Protein AF-A0A7S4VME5-F1 (afdb_monomer)

Structure (mmCIF, N/CA/C/O backbone):
data_AF-A0A7S4VME5-F1
#
_entry.id   AF-A0A7S4VME5-F1
#
loop_
_atom_site.group_PDB
_atom_site.id
_atom_site.type_symbol
_atom_site.label_atom_id
_atom_site.label_alt_id
_atom_site.label_comp_id
_atom_site.label_asym_id
_atom_site.label_entity_id
_atom_site.label_seq_id
_atom_site.pdbx_PDB_ins_code
_atom_site.Cartn_x
_atom_site.Cartn_y
_atom_site.Cartn_z
_atom_site.occupancy
_atom_site.B_iso_or_equiv
_atom_site.auth_seq_id
_atom_site.auth_comp_id
_atom_site.auth_asym_id
_atom_site.auth_atom_id
_atom_site.pdbx_PDB_model_num
ATOM 1 N N . GLN A 1 1 ? -6.657 7.129 -22.601 1.00 65.44 1 GLN A N 1
ATOM 2 C CA . GLN A 1 1 ? -6.567 6.237 -21.433 1.00 65.44 1 GLN A CA 1
ATOM 3 C C . GLN A 1 1 ? -5.098 6.052 -21.103 1.00 65.44 1 GLN A C 1
ATOM 5 O O . GLN A 1 1 ? -4.314 5.892 -22.036 1.00 65.44 1 GLN A O 1
ATOM 10 N N . VAL A 1 2 ? -4.737 6.160 -19.826 1.00 82.94 2 VAL A N 1
ATOM 11 C CA . VAL A 1 2 ? -3.375 5.918 -19.329 1.00 82.94 2 VAL A CA 1
ATOM 12 C C . VAL A 1 2 ? -3.146 4.409 -19.237 1.00 82.94 2 VAL A C 1
ATOM 14 O O . VAL A 1 2 ? -4.071 3.662 -18.940 1.00 82.94 2 VAL A O 1
ATOM 17 N N . GLU A 1 3 ? -1.937 3.953 -19.550 1.00 88.31 3 GLU A N 1
ATOM 18 C CA . GLU A 1 3 ? -1.554 2.549 -19.356 1.00 88.31 3 GLU A CA 1
ATOM 19 C C . GLU A 1 3 ? -0.752 2.377 -18.066 1.00 88.31 3 GLU A C 1
ATOM 21 O O . GLU A 1 3 ? -1.097 1.536 -17.252 1.00 88.31 3 GLU A O 1
ATOM 26 N N . ILE A 1 4 ? 0.261 3.216 -17.847 1.00 91.69 4 ILE A N 1
ATOM 27 C CA . ILE A 1 4 ? 1.003 3.324 -16.587 1.00 91.69 4 ILE A CA 1
ATOM 28 C C . ILE A 1 4 ? 1.317 4.796 -16.310 1.00 91.69 4 ILE A C 1
ATOM 30 O O . ILE A 1 4 ? 1.513 5.583 -17.243 1.00 91.69 4 ILE A O 1
ATOM 34 N N . ALA A 1 5 ? 1.369 5.163 -15.036 1.00 92.62 5 ALA A N 1
ATOM 35 C CA . ALA A 1 5 ? 1.655 6.509 -14.566 1.00 92.62 5 ALA A CA 1
ATOM 36 C C . ALA A 1 5 ? 3.117 6.667 -14.120 1.00 92.62 5 ALA A C 1
ATOM 38 O O . ALA A 1 5 ? 3.801 5.710 -13.754 1.00 92.62 5 ALA A O 1
ATOM 39 N N . ALA A 1 6 ? 3.601 7.907 -14.128 1.00 93.62 6 ALA A N 1
ATOM 40 C CA . ALA A 1 6 ? 4.923 8.279 -13.630 1.00 93.62 6 ALA A CA 1
ATOM 41 C C . ALA A 1 6 ? 4.939 9.750 -13.174 1.00 93.62 6 ALA A C 1
ATOM 43 O O . ALA A 1 6 ? 4.034 10.508 -13.544 1.00 93.62 6 ALA A O 1
ATOM 44 N N . PRO A 1 7 ? 5.951 10.188 -12.400 1.00 91.69 7 PRO A N 1
ATOM 45 C CA . PRO A 1 7 ? 6.052 11.572 -11.949 1.00 91.69 7 PRO A CA 1
ATOM 46 C C . PRO A 1 7 ? 6.086 12.554 -13.123 1.00 91.69 7 PRO A C 1
ATOM 48 O O . PRO A 1 7 ? 6.963 12.491 -13.981 1.00 91.69 7 PRO A O 1
ATOM 51 N N . GLY A 1 8 ? 5.124 13.475 -13.153 1.00 91.12 8 GLY A N 1
ATOM 52 C CA . GLY A 1 8 ? 4.963 14.439 -14.243 1.00 91.12 8 GLY A CA 1
ATOM 53 C C . GLY A 1 8 ? 4.641 15.858 -13.787 1.00 91.12 8 GLY A C 1
ATOM 54 O O . GLY A 1 8 ? 4.298 16.682 -14.622 1.00 91.12 8 GLY A O 1
ATOM 55 N N . VAL A 1 9 ? 4.718 16.166 -12.490 1.00 86.94 9 VAL A N 1
ATOM 56 C CA . VAL A 1 9 ? 4.436 17.502 -11.942 1.00 86.94 9 VAL A CA 1
ATOM 57 C C . VAL A 1 9 ? 5.661 18.007 -11.193 1.00 86.94 9 VAL A C 1
ATOM 59 O O . VAL A 1 9 ? 6.213 17.288 -10.366 1.00 86.94 9 VAL A O 1
ATOM 62 N N . LEU A 1 10 ? 6.072 19.243 -11.488 1.00 78.19 10 LEU A N 1
ATOM 63 C CA . LEU A 1 10 ? 7.250 19.903 -10.909 1.00 78.19 10 LEU A CA 1
ATOM 64 C C . LEU A 1 10 ? 8.534 19.055 -11.005 1.00 78.19 10 LEU A C 1
ATOM 66 O O . LEU A 1 10 ? 9.359 19.061 -10.089 1.00 78.19 10 LEU A O 1
ATOM 70 N N . VAL A 1 11 ? 8.706 18.350 -12.126 1.00 86.75 11 VAL A N 1
ATOM 71 C CA . VAL A 1 11 ? 9.876 17.508 -12.401 1.00 86.75 11 VAL A CA 1
ATOM 72 C C . VAL A 1 11 ? 11.053 18.395 -12.767 1.00 86.75 11 VAL A C 1
ATOM 74 O O . VAL A 1 11 ? 10.999 19.118 -13.762 1.00 86.75 11 VAL A O 1
ATOM 77 N N . ASP A 1 12 ? 12.101 18.330 -11.953 1.00 92.69 12 ASP A N 1
ATOM 78 C CA . ASP A 1 12 ? 13.342 19.074 -12.146 1.00 92.69 12 ASP A CA 1
ATOM 79 C C . ASP A 1 12 ? 14.236 18.366 -13.169 1.00 92.69 12 ASP A C 1
ATOM 81 O O . ASP A 1 12 ? 14.484 17.162 -13.059 1.00 92.69 12 ASP A O 1
ATOM 85 N N . SER A 1 13 ? 14.697 19.088 -14.187 1.00 92.00 13 SER A N 1
ATOM 86 C CA . SER A 1 13 ? 15.565 18.527 -15.222 1.00 92.00 13 SER A CA 1
ATOM 87 C C . SER A 1 13 ? 16.466 19.583 -15.858 1.00 92.00 13 SER A C 1
ATOM 89 O O . SER A 1 13 ? 16.325 20.783 -15.615 1.00 92.00 13 SER A O 1
ATOM 91 N N . THR A 1 14 ? 17.423 19.123 -16.660 1.00 94.38 14 THR A N 1
ATOM 92 C CA . THR A 1 14 ? 18.429 19.968 -17.302 1.00 94.38 14 THR A CA 1
ATOM 93 C C . THR A 1 14 ? 17.855 20.753 -18.479 1.00 94.38 14 THR A C 1
ATOM 95 O O . THR A 1 14 ? 17.002 20.282 -19.232 1.00 94.38 14 THR A O 1
ATOM 98 N N . LEU A 1 15 ? 18.380 21.959 -18.665 1.00 91.50 15 LEU A N 1
ATOM 99 C CA . LEU A 1 15 ? 18.185 22.805 -19.835 1.00 91.50 15 LEU A CA 1
ATOM 100 C C . LEU A 1 15 ? 19.540 23.082 -20.510 1.00 91.50 15 LEU A C 1
ATOM 102 O O . LEU A 1 15 ? 20.594 22.864 -19.899 1.00 91.50 15 LEU A O 1
ATOM 106 N N . PRO A 1 16 ? 19.541 23.582 -21.762 1.00 95.81 16 PRO A N 1
ATOM 107 C CA . PRO A 1 16 ? 20.735 24.166 -22.364 1.00 95.81 16 PRO A CA 1
ATOM 108 C C . PRO A 1 16 ? 21.383 25.227 -21.463 1.00 95.81 16 PRO A C 1
ATOM 110 O O . PRO A 1 16 ? 20.759 25.751 -20.541 1.00 95.81 16 PRO A O 1
ATOM 113 N N . ASP A 1 17 ? 22.648 25.540 -21.740 1.00 95.19 17 ASP A N 1
ATOM 114 C CA . ASP A 1 17 ? 23.405 26.586 -21.040 1.00 95.19 17 ASP A CA 1
ATOM 115 C C . ASP A 1 17 ? 23.616 26.329 -19.533 1.00 95.19 17 ASP A C 1
ATOM 117 O O . ASP A 1 17 ? 23.678 27.256 -18.727 1.00 95.19 17 ASP A O 1
ATOM 121 N N . ASN A 1 18 ? 23.785 25.051 -19.154 1.00 92.94 18 ASN A N 1
ATOM 122 C CA . ASN A 1 18 ? 24.060 24.605 -17.778 1.00 92.94 18 ASN A CA 1
ATOM 123 C C . ASN A 1 18 ? 22.976 25.041 -16.770 1.00 92.94 18 ASN A C 1
ATOM 125 O O . ASN A 1 18 ? 23.268 25.350 -15.612 1.00 92.94 18 ASN A O 1
ATOM 129 N N . ALA A 1 19 ? 21.723 25.082 -17.225 1.00 93.75 19 ALA A N 1
ATOM 130 C CA . ALA A 1 19 ? 20.572 25.476 -16.428 1.00 93.75 19 ALA A CA 1
ATOM 131 C C . ALA A 1 19 ? 19.706 24.272 -16.024 1.00 93.75 19 ALA A C 1
ATOM 133 O O . ALA A 1 19 ? 19.821 23.175 -16.572 1.00 93.75 19 ALA A O 1
ATOM 134 N N . TYR A 1 20 ? 18.817 24.505 -15.060 1.00 92.19 20 TYR A N 1
ATOM 135 C CA . TYR A 1 20 ? 17.819 23.550 -14.582 1.00 92.19 20 TYR A CA 1
ATOM 136 C C . TYR A 1 20 ? 16.463 24.238 -14.490 1.00 92.19 20 TYR A C 1
ATOM 138 O O . TYR A 1 20 ? 16.384 25.435 -14.199 1.00 92.19 20 TYR A O 1
ATOM 146 N N . ALA A 1 21 ? 15.395 23.487 -14.731 1.00 81.06 21 ALA A N 1
ATOM 147 C CA . ALA A 1 21 ? 14.039 23.973 -14.542 1.00 81.06 21 ALA A CA 1
ATOM 148 C C . ALA A 1 21 ? 13.083 22.846 -14.159 1.00 81.06 21 ALA A C 1
ATOM 150 O O . ALA A 1 21 ? 13.273 21.686 -14.521 1.00 81.06 21 ALA A O 1
ATOM 151 N N . LYS A 1 22 ? 11.998 23.236 -13.482 1.00 87.12 22 LYS A N 1
ATOM 152 C CA . LYS A 1 22 ? 10.898 22.346 -13.111 1.00 87.12 22 LYS A CA 1
ATOM 153 C C . LYS A 1 22 ? 9.738 22.498 -14.073 1.00 87.12 22 LYS A C 1
ATOM 155 O O . LYS A 1 22 ? 9.107 23.555 -14.095 1.00 87.12 22 LYS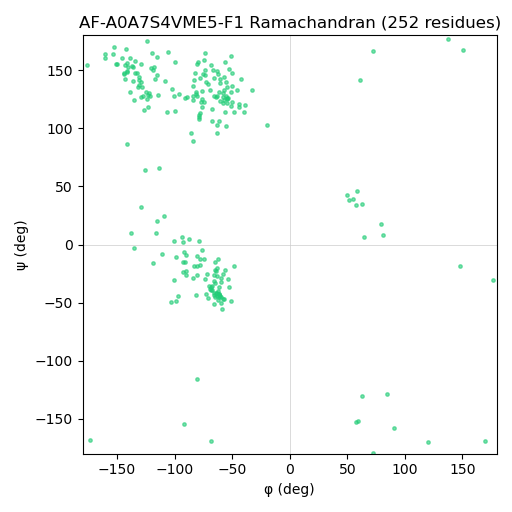 A O 1
ATOM 160 N N . TRP A 1 23 ? 9.423 21.449 -14.820 1.00 74.62 23 TRP A N 1
ATOM 161 C CA . TRP A 1 23 ? 8.283 21.426 -15.738 1.00 74.62 23 TRP A CA 1
ATOM 162 C C . TRP A 1 23 ? 7.239 20.398 -15.307 1.00 74.62 23 TRP A C 1
ATOM 164 O O . TRP A 1 23 ? 7.498 19.511 -14.493 1.00 74.62 23 TRP A O 1
ATOM 174 N N . SER A 1 24 ? 6.022 20.559 -15.823 1.00 82.00 24 SER A N 1
ATOM 175 C CA . SER A 1 24 ? 4.908 19.649 -15.566 1.00 82.00 24 SER A CA 1
ATOM 176 C C . SER A 1 24 ? 4.242 19.260 -16.880 1.00 82.00 24 SER A C 1
ATOM 178 O O . SER A 1 24 ? 4.083 20.094 -17.768 1.00 82.00 24 SER A O 1
ATOM 180 N N . GLY A 1 25 ? 3.837 18.004 -16.996 1.00 80.06 25 GLY A N 1
ATOM 181 C CA . GLY A 1 25 ? 3.154 17.446 -18.150 1.00 80.06 25 GLY A CA 1
ATOM 182 C C . GLY A 1 25 ? 3.457 15.962 -18.321 1.00 80.06 25 GLY A C 1
ATOM 183 O O . GLY A 1 25 ? 4.407 15.423 -17.752 1.00 80.06 25 GLY A O 1
ATOM 184 N N . THR A 1 26 ? 2.683 15.298 -19.174 1.00 85.38 26 THR A N 1
ATOM 185 C CA . THR A 1 26 ? 2.951 13.905 -19.566 1.00 85.38 26 THR A CA 1
ATOM 186 C C . THR A 1 26 ? 4.322 13.758 -20.227 1.00 85.38 26 THR A C 1
ATOM 188 O O . THR A 1 26 ? 4.979 12.741 -20.043 1.00 85.38 26 THR A O 1
ATOM 191 N N . SER A 1 27 ? 4.822 14.809 -20.885 1.00 88.00 27 SER A N 1
ATOM 192 C CA . SER A 1 27 ? 6.195 14.890 -21.400 1.00 88.00 27 SER A CA 1
ATOM 193 C C . SER A 1 27 ? 7.277 14.710 -20.329 1.00 88.00 27 SER A C 1
ATOM 195 O O . SER A 1 27 ? 8.376 14.288 -20.671 1.00 88.00 27 SER A O 1
ATOM 197 N N . MET A 1 28 ? 6.989 15.004 -19.055 1.00 92.19 28 MET A N 1
ATOM 198 C CA . MET A 1 28 ? 7.901 14.775 -17.924 1.00 92.19 28 MET A CA 1
ATOM 199 C C . MET A 1 28 ? 7.707 13.383 -17.298 1.00 92.19 28 MET A C 1
ATOM 201 O O . MET A 1 28 ? 8.661 12.810 -16.778 1.00 92.19 28 MET A O 1
ATOM 205 N N . ALA A 1 29 ? 6.513 12.796 -17.414 1.00 86.75 29 ALA A N 1
ATOM 206 C CA . ALA A 1 29 ? 6.241 11.420 -16.993 1.00 86.75 29 ALA A CA 1
ATOM 207 C C . ALA A 1 29 ? 6.866 10.382 -17.947 1.00 86.75 29 ALA A C 1
ATOM 209 O O . ALA A 1 29 ? 7.490 9.420 -17.502 1.00 86.75 29 ALA A O 1
ATOM 210 N N . THR A 1 30 ? 6.775 10.600 -19.262 1.00 91.88 30 THR A N 1
ATOM 211 C CA . THR A 1 30 ? 7.327 9.708 -20.298 1.00 91.88 30 THR A CA 1
ATOM 212 C C . THR A 1 30 ? 8.804 9.322 -20.095 1.00 91.88 30 THR A C 1
ATOM 214 O O . THR A 1 30 ? 9.100 8.127 -20.166 1.00 91.88 30 THR A O 1
ATOM 217 N N . PRO A 1 31 ? 9.755 10.246 -19.828 1.00 94.88 31 PRO A N 1
ATOM 218 C CA . PRO A 1 31 ? 11.160 9.881 -19.638 1.00 94.88 31 PRO A CA 1
ATOM 219 C C . PRO A 1 31 ? 11.413 9.034 -18.384 1.00 94.88 31 PRO A C 1
ATOM 221 O O . PRO A 1 31 ? 12.355 8.246 -18.392 1.00 94.88 31 PRO A O 1
ATOM 224 N N . HIS A 1 32 ? 10.574 9.122 -17.345 1.00 96.06 32 HIS A N 1
ATOM 225 C CA . HIS A 1 32 ? 10.672 8.221 -16.192 1.00 96.06 32 HIS A CA 1
ATOM 226 C C . HIS A 1 32 ? 10.355 6.782 -16.605 1.00 96.06 32 HIS A C 1
ATOM 228 O O . HIS A 1 32 ? 11.161 5.885 -16.372 1.00 96.06 32 HIS A O 1
ATOM 234 N N . VAL A 1 33 ? 9.228 6.567 -17.290 1.00 96.69 33 VAL A N 1
ATOM 235 C CA . VAL A 1 33 ? 8.846 5.239 -17.800 1.00 96.69 33 VAL A CA 1
ATOM 236 C C . VAL A 1 33 ? 9.904 4.692 -18.761 1.00 96.69 33 VAL A C 1
ATOM 238 O O . VAL A 1 33 ? 10.314 3.539 -18.636 1.00 96.69 33 VAL A O 1
ATOM 241 N N . ALA A 1 34 ? 10.389 5.523 -19.690 1.00 96.44 34 ALA A N 1
ATOM 242 C CA . ALA A 1 34 ? 11.435 5.135 -20.634 1.00 96.44 34 ALA A CA 1
ATOM 243 C C . ALA A 1 34 ? 12.750 4.770 -19.925 1.00 96.44 34 ALA A C 1
ATOM 245 O O . ALA A 1 34 ? 13.395 3.792 -20.301 1.00 96.44 34 ALA A O 1
ATOM 246 N N . GLY A 1 35 ? 13.125 5.516 -18.881 1.00 97.38 35 GLY A N 1
ATOM 247 C CA . GLY A 1 35 ? 14.300 5.234 -18.060 1.00 97.38 35 GLY A CA 1
ATOM 248 C C . GLY A 1 35 ? 14.195 3.897 -17.330 1.00 97.38 35 GLY A C 1
ATOM 249 O O . GLY A 1 35 ? 15.139 3.110 -17.369 1.00 97.38 35 GLY A O 1
ATOM 250 N N . VAL A 1 36 ? 13.038 3.594 -16.733 1.00 97.31 36 VAL A N 1
ATOM 251 C CA . VAL A 1 36 ? 12.808 2.298 -16.076 1.00 97.31 36 VAL A CA 1
ATOM 252 C C . VAL A 1 36 ? 12.833 1.154 -17.088 1.00 97.31 36 VAL A C 1
ATOM 254 O O . VAL A 1 36 ? 13.515 0.158 -16.854 1.00 97.31 36 VAL A O 1
ATOM 257 N N . ALA A 1 37 ? 12.161 1.309 -18.232 1.00 96.88 37 ALA A N 1
ATOM 258 C CA . ALA A 1 37 ? 12.168 0.317 -19.304 1.00 96.88 37 ALA A CA 1
ATOM 259 C C . ALA A 1 37 ? 13.594 0.024 -19.796 1.00 96.88 37 ALA A C 1
ATOM 261 O O . ALA A 1 37 ? 13.983 -1.137 -19.907 1.00 96.88 37 ALA A O 1
ATOM 262 N N . ALA A 1 38 ? 14.391 1.068 -20.043 1.00 97.44 38 ALA A N 1
ATOM 263 C CA . ALA A 1 38 ? 15.782 0.933 -20.463 1.00 97.44 38 ALA A CA 1
ATOM 264 C C . ALA A 1 38 ? 16.648 0.264 -19.388 1.00 97.44 38 ALA A C 1
ATOM 266 O O . ALA A 1 38 ? 17.457 -0.605 -19.712 1.00 97.44 38 ALA A O 1
ATOM 267 N N . LEU A 1 39 ? 16.455 0.627 -18.114 1.00 96.81 39 LEU A N 1
ATOM 268 C CA . LEU A 1 39 ? 17.179 0.032 -16.995 1.00 96.81 39 LEU A CA 1
ATOM 269 C C . LEU A 1 39 ? 16.947 -1.478 -16.947 1.00 96.81 39 LEU A C 1
ATOM 271 O O . LEU A 1 39 ? 17.908 -2.243 -17.000 1.00 96.81 39 LEU A O 1
ATOM 275 N N . VAL A 1 40 ? 15.689 -1.921 -16.890 1.00 96.88 40 VAL A N 1
ATOM 276 C CA . VAL A 1 40 ? 15.401 -3.356 -16.783 1.00 96.88 40 VAL A CA 1
ATOM 277 C C . VAL A 1 40 ? 15.795 -4.104 -18.052 1.00 96.88 40 VAL A C 1
ATOM 279 O O . VAL A 1 40 ? 16.400 -5.167 -17.966 1.00 96.88 40 VAL A O 1
ATOM 282 N N . TRP A 1 41 ? 15.571 -3.530 -19.235 1.00 97.12 41 TRP A N 1
ATOM 283 C CA . TRP A 1 41 ? 15.948 -4.186 -20.486 1.00 97.12 41 TRP A CA 1
ATOM 284 C C . TRP A 1 41 ? 17.469 -4.343 -20.625 1.00 97.12 41 TRP A C 1
ATOM 286 O O . TRP A 1 41 ? 17.932 -5.355 -21.142 1.00 97.12 41 TRP A O 1
ATOM 296 N N . SER A 1 42 ? 18.263 -3.416 -20.075 1.00 97.38 42 SER A N 1
ATOM 297 C CA . SER A 1 42 ? 19.726 -3.564 -20.037 1.00 97.38 42 SER A CA 1
ATOM 298 C C . SER A 1 42 ? 20.199 -4.771 -19.210 1.00 97.38 42 SER A C 1
ATOM 300 O O . SER A 1 42 ? 21.249 -5.340 -19.500 1.00 97.38 42 SER A O 1
ATOM 302 N N . HIS A 1 43 ? 19.411 -5.194 -18.215 1.00 96.81 43 HIS A N 1
ATOM 303 C CA . HIS A 1 43 ? 19.687 -6.363 -17.376 1.00 96.81 43 HIS A CA 1
ATOM 304 C C . HIS A 1 43 ? 19.100 -7.671 -17.924 1.00 96.81 43 HIS A C 1
ATOM 306 O O . HIS A 1 43 ? 19.603 -8.742 -17.590 1.00 96.81 43 HIS A O 1
ATOM 312 N N . PHE A 1 44 ? 18.065 -7.588 -18.761 1.00 96.19 44 PHE A N 1
ATOM 313 C CA . PHE A 1 44 ? 17.371 -8.727 -19.363 1.00 96.19 44 PHE A CA 1
ATOM 314 C C . PHE A 1 44 ? 17.339 -8.579 -20.897 1.00 96.19 44 PHE A C 1
ATOM 316 O O . PHE A 1 44 ? 16.262 -8.418 -21.473 1.00 96.19 44 PHE A O 1
ATOM 323 N N . PRO A 1 45 ? 18.502 -8.594 -21.581 1.00 95.75 45 PRO A N 1
ATOM 324 C CA . PRO A 1 45 ? 18.595 -8.275 -23.011 1.00 95.75 45 PRO A CA 1
ATOM 325 C C . PRO A 1 45 ? 17.869 -9.277 -23.919 1.00 95.75 45 PRO A C 1
ATOM 327 O O . PRO A 1 45 ? 17.488 -8.922 -25.032 1.00 95.75 45 PRO A O 1
ATOM 330 N N . ASP A 1 46 ? 17.642 -10.501 -23.438 1.00 94.25 46 ASP A N 1
ATOM 331 C CA . ASP A 1 46 ? 16.928 -11.553 -24.171 1.00 94.25 46 ASP A CA 1
ATOM 332 C C . ASP A 1 46 ? 15.401 -11.369 -24.148 1.00 94.25 46 ASP A C 1
ATOM 334 O O . ASP A 1 46 ? 14.677 -12.015 -24.907 1.00 94.25 46 ASP A O 1
ATOM 338 N N . CYS A 1 47 ? 14.890 -10.475 -23.296 1.00 94.19 47 CYS A N 1
ATOM 339 C CA . CYS A 1 47 ? 13.473 -10.147 -23.265 1.00 94.19 47 CYS A CA 1
ATOM 340 C C . CYS A 1 47 ? 13.090 -9.307 -24.486 1.00 94.19 47 CYS A C 1
ATOM 342 O O . CYS A 1 47 ? 13.770 -8.360 -24.887 1.00 94.19 47 CYS A O 1
ATOM 344 N N . THR A 1 48 ? 11.926 -9.610 -25.048 1.00 94.19 48 THR A N 1
ATOM 345 C CA . THR A 1 48 ? 11.303 -8.797 -26.093 1.00 94.19 48 THR A CA 1
ATOM 346 C C . THR A 1 48 ? 10.706 -7.516 -25.511 1.00 94.19 48 THR A C 1
ATOM 348 O O . THR A 1 48 ? 10.337 -7.447 -24.338 1.00 94.19 48 THR A O 1
ATOM 351 N N . ASN A 1 49 ? 10.501 -6.507 -26.358 1.00 92.56 49 ASN A N 1
ATOM 352 C CA . ASN A 1 49 ? 9.814 -5.270 -25.975 1.00 92.56 49 ASN A CA 1
ATOM 353 C C . ASN A 1 49 ? 8.434 -5.517 -25.332 1.00 92.56 49 ASN A C 1
ATOM 355 O O . ASN A 1 49 ? 8.048 -4.808 -24.406 1.00 92.56 49 ASN A O 1
ATOM 359 N N . LYS A 1 50 ? 7.695 -6.529 -25.806 1.00 91.69 50 LYS A N 1
ATOM 360 C CA . LYS A 1 50 ? 6.398 -6.919 -25.240 1.00 91.69 50 LYS A CA 1
ATOM 361 C C . LYS A 1 50 ? 6.542 -7.451 -23.817 1.00 91.69 50 LYS A C 1
ATOM 363 O O . LYS A 1 50 ? 5.752 -7.081 -22.960 1.00 91.69 50 LYS A O 1
ATOM 368 N N . GLN A 1 51 ? 7.560 -8.266 -23.557 1.00 93.00 51 GLN A N 1
ATOM 369 C CA . GLN A 1 51 ? 7.826 -8.808 -22.223 1.00 93.00 51 GLN A CA 1
ATOM 370 C C . GLN A 1 51 ? 8.275 -7.724 -21.247 1.00 93.00 51 GLN A C 1
ATOM 372 O O . GLN A 1 51 ? 7.822 -7.715 -20.109 1.00 93.00 51 GLN A O 1
ATOM 377 N N . ILE A 1 52 ? 9.094 -6.771 -21.700 1.00 95.00 52 ILE A N 1
ATOM 378 C CA . ILE A 1 52 ? 9.463 -5.611 -20.881 1.00 95.00 52 ILE A CA 1
ATOM 379 C C . ILE A 1 52 ? 8.225 -4.780 -20.537 1.00 95.00 52 ILE A C 1
ATOM 381 O O . ILE A 1 52 ? 8.013 -4.462 -19.372 1.00 95.00 52 ILE A O 1
ATOM 385 N N . ARG A 1 53 ? 7.370 -4.471 -21.520 1.00 93.12 53 ARG A N 1
ATOM 386 C CA . ARG A 1 53 ? 6.112 -3.747 -21.284 1.00 93.12 53 ARG A CA 1
ATOM 387 C C . ARG A 1 53 ? 5.218 -4.468 -20.273 1.00 93.12 53 ARG A C 1
ATOM 389 O O . ARG A 1 53 ? 4.723 -3.835 -19.350 1.00 93.12 53 ARG A O 1
ATOM 396 N N . GLU A 1 54 ? 5.043 -5.775 -20.434 1.00 91.19 54 GLU A N 1
ATOM 397 C CA . GLU A 1 54 ? 4.231 -6.598 -19.533 1.00 91.19 54 GLU A CA 1
ATOM 398 C C . GLU A 1 54 ? 4.806 -6.628 -18.112 1.00 91.19 54 GLU A C 1
ATOM 400 O O . GLU A 1 54 ? 4.063 -6.510 -17.143 1.00 91.19 54 GLU A O 1
ATOM 405 N N . ALA A 1 55 ? 6.130 -6.736 -17.979 1.00 93.00 55 ALA A N 1
ATOM 406 C CA . ALA A 1 55 ? 6.793 -6.685 -16.684 1.00 93.00 55 ALA A CA 1
ATOM 407 C C . ALA A 1 55 ? 6.558 -5.345 -15.981 1.00 93.00 55 ALA A C 1
ATOM 409 O O . ALA A 1 55 ? 6.248 -5.349 -14.797 1.00 93.00 55 ALA A O 1
ATOM 410 N N . LEU A 1 56 ? 6.641 -4.223 -16.709 1.00 94.50 56 LEU A N 1
ATOM 411 C CA . LEU A 1 56 ? 6.344 -2.898 -16.157 1.00 94.50 56 LEU A CA 1
ATOM 412 C C . LEU A 1 56 ? 4.893 -2.794 -15.680 1.00 94.50 56 LEU A C 1
ATOM 414 O O . LEU A 1 56 ? 4.661 -2.251 -14.609 1.00 94.50 56 LEU A O 1
ATOM 418 N N . ILE A 1 57 ? 3.938 -3.322 -16.453 1.00 92.56 57 ILE A N 1
ATOM 419 C CA . ILE A 1 57 ? 2.506 -3.327 -16.113 1.00 92.56 57 ILE A CA 1
ATOM 420 C C . ILE A 1 57 ? 2.225 -4.187 -14.876 1.00 92.56 57 ILE A C 1
ATOM 422 O O . ILE A 1 57 ? 1.473 -3.779 -14.002 1.00 92.56 57 ILE A O 1
ATOM 426 N N . LYS A 1 58 ? 2.831 -5.374 -14.781 1.00 89.75 58 LYS A N 1
ATOM 427 C CA . LYS A 1 58 ? 2.618 -6.307 -13.661 1.00 89.75 58 LYS A CA 1
ATOM 428 C C . LYS A 1 58 ? 3.308 -5.894 -12.367 1.00 89.75 58 LYS A C 1
ATOM 430 O O . LYS A 1 58 ? 3.044 -6.487 -11.323 1.00 89.75 58 LYS A O 1
ATOM 435 N N . SER A 1 59 ? 4.210 -4.924 -12.438 1.00 92.31 59 SER A N 1
ATOM 436 C CA . SER A 1 59 ? 5.013 -4.475 -11.309 1.00 92.31 59 SER A CA 1
ATOM 437 C C . SER A 1 59 ? 4.734 -3.030 -10.905 1.00 92.31 59 SER A C 1
ATOM 439 O O . SE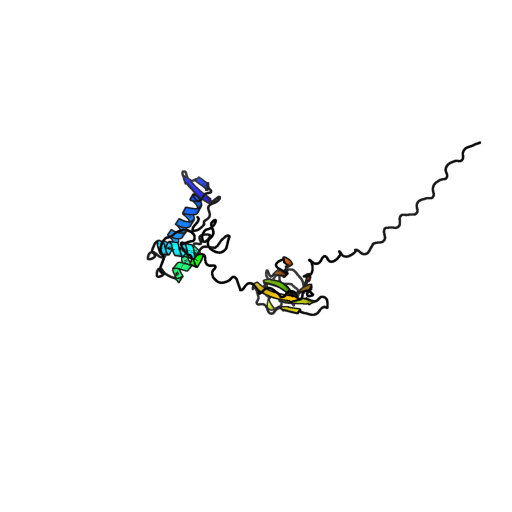R A 1 59 ? 5.525 -2.466 -10.152 1.00 92.31 59 SER A O 1
ATOM 441 N N . THR A 1 60 ? 3.691 -2.395 -11.437 1.00 91.44 60 THR A N 1
ATOM 442 C CA . THR A 1 60 ? 3.304 -1.052 -11.009 1.00 91.44 60 THR A CA 1
ATOM 443 C C . THR A 1 60 ? 2.808 -1.056 -9.568 1.00 91.44 60 THR A C 1
ATOM 445 O O . THR A 1 60 ? 2.226 -2.024 -9.075 1.00 91.44 60 THR A O 1
ATOM 448 N N . GLN A 1 61 ? 3.007 0.068 -8.888 1.00 88.62 61 GLN A N 1
ATOM 449 C CA . GLN A 1 61 ? 2.283 0.372 -7.667 1.00 88.62 61 GLN A CA 1
ATOM 450 C C . GLN A 1 61 ? 0.888 0.874 -8.048 1.00 88.62 61 GLN A C 1
ATOM 452 O O . GLN A 1 61 ? 0.751 1.990 -8.545 1.00 88.62 61 GLN A O 1
ATOM 457 N N . ASP A 1 62 ? -0.132 0.059 -7.806 1.00 85.56 62 ASP A N 1
ATOM 458 C CA . ASP A 1 62 ? -1.534 0.435 -7.999 1.00 85.56 62 ASP A CA 1
ATOM 459 C C . ASP A 1 62 ? -1.887 1.678 -7.154 1.00 85.56 62 ASP A C 1
ATOM 461 O O . ASP A 1 62 ? -1.616 1.731 -5.949 1.00 85.56 62 ASP A O 1
ATOM 465 N N . LEU A 1 63 ? -2.438 2.700 -7.808 1.00 78.62 63 LEU A N 1
ATOM 466 C CA . LEU A 1 63 ? -2.832 3.976 -7.217 1.00 78.62 63 LEU A CA 1
ATOM 467 C C . LEU A 1 63 ? -4.255 4.290 -7.655 1.00 78.62 63 LEU A C 1
ATOM 469 O O . LEU A 1 63 ? -4.596 4.086 -8.809 1.00 78.62 63 LEU A O 1
ATOM 473 N N . GLY A 1 64 ? -5.039 4.900 -6.768 1.00 81.12 64 GLY A N 1
ATOM 474 C CA . GLY A 1 64 ? -6.421 5.244 -7.086 1.00 81.12 64 GLY A CA 1
ATOM 475 C C . GLY A 1 64 ? -7.363 4.071 -6.837 1.00 81.12 64 GLY A C 1
ATOM 476 O O . GLY A 1 64 ? -7.405 3.543 -5.722 1.00 81.12 64 GLY A O 1
ATOM 477 N N . VAL A 1 65 ? -8.183 3.736 -7.833 1.00 78.44 65 VAL A N 1
ATOM 478 C CA . VAL A 1 65 ? -9.139 2.628 -7.716 1.00 78.44 65 VAL A CA 1
ATOM 479 C C . VAL A 1 65 ? -8.398 1.330 -7.987 1.00 78.44 65 VAL A C 1
ATOM 481 O O . VAL A 1 65 ? -7.727 1.223 -8.999 1.00 78.44 65 VAL A O 1
ATOM 484 N N . GLN A 1 66 ? -8.579 0.334 -7.115 1.00 76.56 66 GLN A N 1
ATOM 485 C CA . GLN A 1 66 ? -7.898 -0.951 -7.259 1.00 76.56 66 GLN A CA 1
ATOM 486 C C . GLN A 1 66 ? -8.075 -1.552 -8.664 1.00 76.56 66 GLN A C 1
ATOM 488 O O . GLN A 1 66 ? -9.203 -1.716 -9.140 1.00 76.56 66 GLN A O 1
ATOM 493 N N . GLY A 1 67 ? -6.964 -1.977 -9.261 1.00 80.69 67 GLY A N 1
ATOM 494 C CA . GLY A 1 67 ? -6.907 -2.475 -10.630 1.00 80.69 67 GLY A CA 1
ATOM 495 C C . GLY A 1 67 ? -6.611 -1.358 -11.625 1.00 80.69 67 GLY A C 1
ATOM 496 O O . GLY A 1 67 ? -6.023 -0.342 -11.287 1.00 80.69 67 GLY A O 1
ATOM 497 N N . CYS A 1 68 ? -6.972 -1.560 -12.893 1.00 85.44 68 CYS A N 1
ATOM 498 C CA . CYS A 1 68 ? -6.702 -0.538 -13.895 1.00 85.44 68 CYS A CA 1
ATOM 499 C C . CYS A 1 68 ? -7.792 0.537 -13.906 1.00 85.44 68 CYS A C 1
ATOM 501 O O . CYS A 1 68 ? -8.971 0.214 -14.077 1.00 85.44 68 CYS A O 1
ATOM 503 N N . ASP A 1 69 ? -7.402 1.807 -13.810 1.00 86.44 69 ASP A N 1
ATOM 504 C CA . ASP A 1 69 ? -8.320 2.943 -13.879 1.00 86.44 69 ASP A CA 1
ATOM 505 C C . ASP A 1 69 ? -7.958 3.956 -14.986 1.00 86.44 69 ASP A C 1
ATOM 507 O O . ASP A 1 69 ? -6.985 3.812 -15.731 1.00 86.44 69 ASP A O 1
ATOM 511 N N . ASN A 1 70 ? -8.810 4.966 -15.181 1.00 84.50 70 ASN A N 1
ATOM 512 C CA . ASN A 1 70 ? -8.629 5.944 -16.259 1.00 84.50 70 ASN A CA 1
ATOM 513 C C . ASN A 1 70 ? -7.565 7.008 -15.956 1.00 84.50 70 ASN A C 1
ATOM 515 O O . ASN A 1 70 ? -7.105 7.661 -16.901 1.00 84.50 70 ASN A O 1
ATOM 519 N N . ASP A 1 71 ? -7.192 7.169 -14.687 1.00 81.44 71 ASP A N 1
ATOM 520 C CA . ASP A 1 71 ? -6.329 8.237 -14.187 1.00 81.44 71 ASP A CA 1
ATOM 521 C C . ASP A 1 71 ? -4.871 7.762 -14.072 1.00 81.44 71 ASP A C 1
ATOM 523 O O . ASP A 1 71 ? -3.955 8.445 -14.537 1.00 81.44 71 ASP A O 1
ATOM 527 N N . TYR A 1 72 ? -4.655 6.563 -13.530 1.00 87.00 72 TYR A N 1
ATOM 528 C CA . TYR A 1 72 ? -3.348 5.955 -13.284 1.00 87.00 72 TYR A CA 1
ATOM 529 C C . TYR A 1 72 ? -3.047 4.753 -14.188 1.00 87.00 72 TYR A C 1
ATOM 531 O O . TYR A 1 72 ? -1.904 4.285 -14.217 1.00 87.00 72 TYR A O 1
ATOM 539 N N . GLY A 1 73 ? -4.019 4.269 -14.969 1.00 90.25 73 G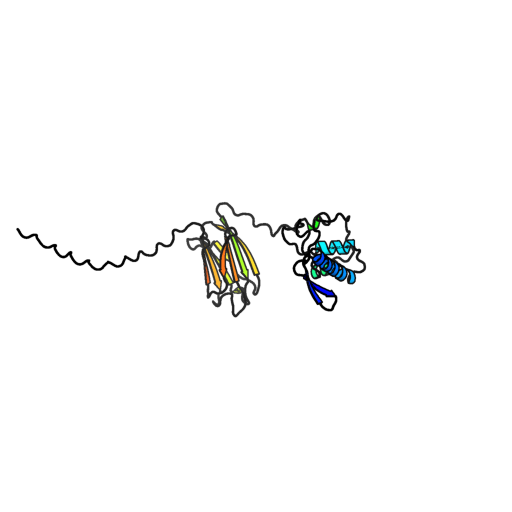LY A N 1
ATOM 540 C CA . GLY A 1 73 ? -3.858 3.017 -15.705 1.00 90.25 73 GLY A CA 1
ATOM 541 C C . GLY A 1 73 ? -3.671 1.872 -14.715 1.00 90.25 73 GLY A C 1
ATOM 542 O O . GLY A 1 73 ? -4.416 1.782 -13.751 1.00 90.25 73 GLY A O 1
ATOM 543 N N . PHE A 1 74 ? -2.650 1.037 -14.909 1.00 89.31 74 PHE A N 1
ATOM 544 C CA . PHE A 1 74 ? -2.272 -0.011 -13.951 1.00 89.31 74 PHE A CA 1
ATOM 545 C C . PHE A 1 74 ? -1.520 0.515 -12.714 1.00 89.31 74 PHE A C 1
ATOM 547 O O . PHE A 1 74 ? -1.191 -0.269 -11.826 1.00 89.31 74 PHE A O 1
ATOM 554 N N . GLY A 1 75 ? -1.199 1.811 -12.651 1.00 92.06 75 GLY A N 1
ATOM 555 C CA . GLY A 1 75 ? -0.535 2.430 -11.504 1.00 92.06 75 GLY A CA 1
ATOM 556 C C . GLY A 1 75 ? 0.813 3.077 -11.822 1.00 92.06 75 GLY A C 1
ATOM 557 O O . GLY A 1 75 ? 1.207 3.250 -12.978 1.00 92.06 75 GLY A O 1
ATOM 558 N N . LEU A 1 76 ? 1.527 3.466 -10.768 1.00 92.62 76 LEU A N 1
ATOM 559 C CA . LEU A 1 76 ? 2.823 4.137 -10.826 1.00 92.62 76 LEU A CA 1
ATOM 560 C C . LEU A 1 76 ? 3.949 3.154 -11.171 1.00 92.62 76 LEU A C 1
ATOM 562 O O . LEU A 1 76 ? 4.075 2.098 -10.557 1.00 92.62 76 LEU A O 1
ATOM 566 N N . VAL A 1 77 ? 4.801 3.519 -12.130 1.00 95.25 77 VAL A N 1
ATOM 567 C CA . VAL A 1 77 ? 5.975 2.719 -12.507 1.00 95.25 77 VAL A CA 1
ATOM 568 C C . VAL A 1 77 ? 6.956 2.547 -11.334 1.00 95.25 77 VAL A C 1
ATOM 570 O O . VAL A 1 77 ? 7.355 3.525 -10.704 1.00 95.25 77 VAL A O 1
ATOM 573 N N . ASP A 1 78 ? 7.392 1.307 -11.085 1.00 95.75 78 ASP A N 1
ATOM 574 C CA . ASP A 1 78 ? 8.373 0.957 -10.049 1.00 95.75 78 ASP A CA 1
ATOM 575 C C . ASP A 1 78 ? 9.538 0.157 -10.657 1.00 95.75 78 ASP A C 1
ATOM 577 O O . ASP A 1 78 ? 9.378 -0.957 -11.164 1.00 95.75 78 ASP A O 1
ATOM 581 N N . ALA A 1 79 ? 10.739 0.740 -10.603 1.00 93.88 79 ALA A N 1
ATOM 582 C CA . ALA A 1 79 ? 11.946 0.143 -11.164 1.00 93.88 79 ALA A CA 1
ATOM 583 C C . ALA A 1 79 ? 12.424 -1.103 -10.411 1.00 93.88 79 ALA A C 1
ATOM 585 O O . ALA A 1 79 ? 12.909 -2.055 -11.028 1.00 93.88 79 ALA A O 1
ATOM 586 N N . GLN A 1 80 ? 12.308 -1.100 -9.082 1.00 92.44 80 GLN A N 1
ATOM 587 C CA . GLN A 1 80 ? 12.749 -2.214 -8.257 1.00 92.44 80 GLN A CA 1
ATOM 588 C C . GLN A 1 80 ? 11.811 -3.400 -8.450 1.00 92.44 80 GLN A C 1
ATOM 590 O O . GLN A 1 80 ? 12.283 -4.516 -8.677 1.00 92.44 80 GLN A O 1
ATOM 595 N N . ALA A 1 81 ? 10.500 -3.161 -8.413 1.00 91.44 81 ALA A N 1
ATOM 596 C CA . ALA A 1 81 ? 9.504 -4.199 -8.635 1.00 91.44 81 ALA A CA 1
ATOM 597 C C . ALA A 1 81 ? 9.632 -4.806 -10.043 1.00 91.44 81 ALA A C 1
ATOM 599 O O . ALA A 1 81 ? 9.656 -6.031 -10.170 1.00 91.44 81 ALA A O 1
ATOM 600 N N . ALA A 1 82 ? 9.824 -3.980 -11.080 1.00 94.12 82 ALA A N 1
ATOM 601 C CA . ALA A 1 82 ? 10.015 -4.450 -12.456 1.00 94.12 82 ALA A CA 1
ATOM 602 C C . ALA A 1 82 ? 11.253 -5.347 -12.601 1.00 94.12 82 ALA A C 1
ATOM 604 O O . ALA A 1 82 ? 11.197 -6.418 -13.212 1.00 94.12 82 ALA A O 1
ATOM 605 N N . TYR A 1 83 ? 12.374 -4.944 -11.994 1.00 94.50 83 TYR A N 1
ATOM 606 C CA . TYR A 1 83 ? 13.593 -5.749 -11.984 1.00 94.50 83 TYR A CA 1
ATOM 607 C C . TYR A 1 83 ? 13.384 -7.097 -11.278 1.00 94.50 83 TYR A C 1
ATOM 609 O O . TYR A 1 83 ? 13.791 -8.133 -11.802 1.00 94.50 83 TYR A O 1
ATOM 617 N N . GLN A 1 84 ? 12.733 -7.112 -10.108 1.00 93.38 84 GLN A N 1
ATOM 618 C CA . GLN A 1 84 ? 12.477 -8.357 -9.372 1.00 93.38 84 GLN A CA 1
ATOM 619 C C . GLN A 1 84 ? 11.493 -9.273 -10.103 1.00 93.38 84 GLN A C 1
ATOM 621 O O . GLN A 1 84 ? 11.673 -10.494 -10.090 1.00 93.38 84 GLN A O 1
ATOM 626 N N . TYR A 1 85 ? 10.491 -8.701 -10.776 1.00 91.94 85 TYR A N 1
ATOM 627 C CA . TYR A 1 85 ? 9.544 -9.454 -11.589 1.00 91.94 85 TYR A CA 1
ATOM 628 C C . TYR A 1 85 ? 10.271 -10.221 -12.701 1.00 91.94 85 TYR A C 1
ATOM 630 O O . TYR A 1 85 ? 10.111 -11.437 -12.818 1.00 91.94 85 TYR A O 1
ATOM 638 N N . LEU A 1 86 ? 11.133 -9.543 -13.465 1.00 93.50 86 LEU A N 1
ATOM 639 C CA . LEU A 1 86 ? 11.925 -10.165 -14.532 1.00 93.50 86 LEU A CA 1
ATOM 640 C C . LEU A 1 86 ? 12.985 -11.128 -13.995 1.00 93.50 86 LEU A C 1
ATOM 642 O O . LEU A 1 86 ? 13.199 -12.190 -14.569 1.00 93.50 86 LEU A O 1
ATOM 646 N N . LYS A 1 87 ? 13.606 -10.819 -12.853 1.00 93.38 87 LYS A N 1
ATOM 647 C CA . LYS A 1 87 ? 14.556 -11.727 -12.197 1.00 93.38 87 LYS A CA 1
ATOM 648 C C . LYS A 1 87 ? 13.905 -13.052 -11.796 1.00 93.38 87 LYS A C 1
ATOM 650 O O . LYS A 1 87 ? 14.555 -14.090 -11.854 1.00 93.38 87 LYS A O 1
ATOM 655 N N . THR A 1 88 ? 12.646 -13.003 -11.369 1.00 91.25 88 THR A N 1
ATOM 656 C CA . THR A 1 88 ? 11.901 -14.176 -10.893 1.00 91.25 88 THR A CA 1
ATOM 657 C C . THR A 1 88 ? 11.328 -14.994 -12.046 1.00 91.25 88 THR A C 1
ATOM 659 O O . THR A 1 88 ? 11.408 -16.217 -12.022 1.00 91.25 88 THR A O 1
ATOM 662 N N . ASN A 1 89 ? 10.757 -14.330 -13.054 1.00 86.69 89 ASN A N 1
ATOM 663 C CA . ASN A 1 89 ? 10.012 -14.988 -14.132 1.00 86.69 89 ASN A CA 1
ATOM 664 C C . ASN A 1 89 ? 10.836 -15.195 -15.415 1.00 86.69 89 ASN A C 1
ATOM 666 O O . ASN A 1 89 ? 10.388 -15.883 -16.332 1.00 86.69 89 ASN A O 1
ATOM 670 N N . GLY A 1 90 ? 12.020 -14.586 -15.505 1.00 88.94 90 GLY A N 1
ATOM 671 C CA . GLY A 1 90 ? 12.821 -14.563 -16.723 1.00 88.94 90 GLY A CA 1
ATOM 672 C C . GLY A 1 90 ? 12.073 -13.924 -17.896 1.00 88.94 90 GLY A C 1
ATOM 673 O O . GLY A 1 90 ? 11.186 -13.092 -17.714 1.00 88.94 90 GLY A O 1
ATOM 674 N N . CYS A 1 91 ? 12.425 -14.346 -19.110 1.00 89.31 91 CYS A N 1
ATOM 675 C CA . CYS A 1 91 ? 11.794 -13.915 -20.361 1.00 89.31 91 CYS A CA 1
ATOM 676 C C . CYS A 1 91 ? 10.957 -15.042 -20.998 1.00 89.31 91 CYS A C 1
ATOM 678 O O . CYS A 1 91 ? 10.775 -15.060 -22.212 1.00 89.31 91 CYS A O 1
ATOM 680 N N . GLU A 1 92 ? 10.477 -16.018 -20.219 1.00 80.19 92 GLU A N 1
ATOM 681 C CA . GLU A 1 92 ? 9.814 -17.224 -20.756 1.00 80.19 92 GLU A CA 1
ATOM 682 C C . GLU A 1 92 ? 8.277 -17.176 -20.697 1.00 80.19 92 GLU A C 1
ATOM 684 O O . GLU A 1 92 ? 7.599 -18.126 -21.086 1.00 80.19 92 GLU A O 1
ATOM 689 N N . PHE A 1 93 ? 7.693 -16.065 -20.244 1.00 77.62 93 PHE A N 1
ATOM 690 C CA . PHE A 1 93 ? 6.240 -15.924 -20.175 1.00 77.62 93 PHE A CA 1
ATOM 691 C C . PHE A 1 93 ? 5.634 -15.501 -21.521 1.00 77.62 93 PHE A C 1
ATOM 693 O O . PHE A 1 93 ? 6.180 -14.674 -22.261 1.00 77.62 93 PHE A O 1
ATOM 700 N N . SER A 1 94 ? 4.468 -16.078 -21.825 1.00 75.12 94 SER A N 1
ATOM 701 C CA . SER A 1 94 ? 3.695 -15.754 -23.024 1.00 75.12 94 SER A CA 1
ATOM 702 C C . SER A 1 94 ? 3.009 -14.402 -22.857 1.00 75.12 94 SER A C 1
ATOM 704 O O . SER A 1 94 ? 2.233 -14.202 -21.927 1.00 75.12 94 SER A O 1
ATOM 706 N N . VAL A 1 95 ? 3.290 -13.483 -23.776 1.00 78.19 95 VAL A N 1
ATOM 707 C CA . VAL A 1 95 ? 2.642 -12.170 -23.867 1.00 78.19 95 VAL A CA 1
ATOM 708 C C . VAL A 1 95 ? 1.572 -12.206 -24.951 1.00 78.19 95 VAL A C 1
ATOM 710 O O . VAL A 1 95 ? 1.848 -12.611 -26.082 1.00 78.19 95 VAL A O 1
ATOM 713 N N . GLY A 1 96 ? 0.354 -11.797 -24.590 1.00 74.44 96 GLY A N 1
ATOM 714 C CA . GLY A 1 96 ? -0.794 -11.734 -25.495 1.00 74.44 96 GLY A CA 1
ATOM 715 C C . GLY A 1 96 ? -0.668 -10.656 -26.578 1.00 74.44 96 GLY A C 1
ATOM 716 O O . GLY A 1 96 ? 0.390 -10.056 -26.802 1.00 74.44 96 GLY A O 1
ATOM 717 N N . GLU A 1 97 ? -1.769 -10.400 -27.283 1.00 79.81 97 GLU A N 1
ATOM 718 C CA . GLU A 1 97 ? -1.819 -9.311 -28.258 1.00 79.81 97 GLU A CA 1
ATOM 719 C C . GLU A 1 97 ? -1.636 -7.939 -27.591 1.00 79.81 97 GLU A C 1
ATOM 721 O O . GLU A 1 97 ? -1.990 -7.708 -26.434 1.00 79.81 97 GLU A O 1
ATOM 726 N N . THR A 1 98 ? -1.050 -7.001 -28.333 1.00 82.50 98 THR A N 1
ATOM 727 C CA . THR A 1 98 ? -0.867 -5.624 -27.869 1.00 82.50 98 THR A CA 1
ATOM 728 C C . THR A 1 98 ? -2.138 -4.827 -28.136 1.00 82.50 98 THR A C 1
ATOM 730 O O . THR A 1 98 ? -2.279 -4.241 -29.209 1.00 82.50 98 THR A O 1
ATOM 733 N N . VAL A 1 99 ? -3.058 -4.836 -27.175 1.00 82.62 99 VAL A N 1
ATOM 734 C CA . VAL A 1 99 ? -4.347 -4.119 -27.223 1.00 82.62 99 VAL A CA 1
ATOM 735 C C . VAL A 1 99 ? -4.278 -2.725 -26.587 1.00 82.62 99 VAL A C 1
ATOM 737 O O . VAL A 1 99 ? -5.047 -1.848 -26.975 1.00 82.62 99 VAL A O 1
ATOM 740 N N . GLY A 1 100 ? -3.318 -2.487 -25.682 1.00 82.88 100 GLY A N 1
ATOM 741 C CA . GLY A 1 100 ? -3.118 -1.203 -25.003 1.00 82.88 100 GLY A CA 1
ATOM 742 C C . GLY A 1 100 ? -4.169 -0.853 -23.942 1.00 82.88 100 GLY A C 1
ATOM 743 O O . GLY A 1 100 ? -5.223 -1.482 -23.840 1.00 82.88 100 GLY A O 1
ATOM 744 N N . GLY A 1 101 ? -3.857 0.161 -23.125 1.00 83.81 101 GLY A N 1
ATOM 745 C CA . GLY A 1 101 ? -4.710 0.600 -22.011 1.00 83.81 101 GLY A CA 1
ATOM 746 C C . GLY A 1 101 ? -5.003 -0.522 -21.007 1.00 83.81 101 GLY A C 1
ATOM 747 O O . GLY A 1 101 ? -4.246 -1.486 -20.907 1.00 83.81 101 GLY A O 1
ATOM 748 N N . CYS A 1 102 ? -6.137 -0.438 -20.309 1.00 84.94 102 CYS A N 1
ATOM 749 C CA . CYS A 1 102 ? -6.529 -1.438 -19.305 1.00 84.94 102 CYS A CA 1
ATOM 750 C C . CYS A 1 102 ? -6.793 -2.840 -19.867 1.00 84.94 102 CYS A C 1
ATOM 752 O O . CYS A 1 102 ? -6.807 -3.817 -19.123 1.00 84.94 102 CYS A O 1
ATOM 754 N N . ASN A 1 103 ? -6.957 -2.966 -21.185 1.00 84.19 103 ASN A N 1
ATOM 755 C CA . ASN A 1 103 ? -7.122 -4.262 -21.834 1.00 84.19 103 ASN A CA 1
ATOM 756 C C . ASN A 1 103 ? -5.785 -4.985 -22.056 1.00 84.19 103 ASN A C 1
ATOM 758 O O . ASN A 1 103 ? -5.802 -6.158 -22.417 1.00 84.19 103 ASN A O 1
ATOM 762 N N . GLN A 1 104 ? -4.638 -4.319 -21.851 1.00 85.19 104 GLN A N 1
ATOM 763 C CA . GLN A 1 104 ? -3.318 -4.923 -22.064 1.00 85.19 104 GLN A CA 1
ATOM 764 C C . GLN A 1 104 ? -3.035 -6.084 -21.107 1.00 85.19 104 GLN A C 1
ATOM 766 O O . GLN A 1 104 ? -2.386 -7.047 -21.506 1.00 85.19 104 GLN A O 1
ATOM 771 N N . CYS A 1 105 ? -3.552 -6.011 -19.883 1.00 78.19 105 CYS A N 1
ATOM 772 C CA . CYS A 1 105 ? -3.461 -7.082 -18.904 1.00 78.19 105 CYS A CA 1
ATOM 773 C C . CYS A 1 105 ? -4.778 -7.191 -18.112 1.00 78.19 105 CYS A C 1
ATOM 775 O O . CYS A 1 105 ? -4.909 -6.614 -17.029 1.00 78.19 105 CYS A O 1
ATOM 777 N N . PRO A 1 106 ? -5.770 -7.943 -18.622 1.00 71.44 106 PRO A N 1
ATOM 778 C CA . PRO A 1 106 ? -7.043 -8.152 -17.929 1.00 71.44 106 PRO A CA 1
ATOM 779 C C . PRO A 1 106 ? -6.856 -8.808 -16.555 1.00 71.44 106 PRO A C 1
ATOM 781 O O . PRO A 1 106 ? -7.580 -8.494 -15.616 1.00 71.44 106 PRO A O 1
ATOM 784 N N . GLU A 1 107 ? -5.840 -9.666 -16.425 1.00 69.88 107 GLU A N 1
ATOM 785 C CA . GLU A 1 107 ? -5.467 -10.328 -15.168 1.00 69.88 107 GLU A CA 1
ATOM 786 C C . GLU A 1 107 ? -4.824 -9.369 -14.151 1.00 69.88 107 GLU A C 1
ATOM 788 O O . GLU A 1 107 ? -4.916 -9.593 -12.949 1.00 69.88 107 GLU A O 1
ATOM 793 N N . CYS A 1 108 ? -4.205 -8.278 -14.610 1.00 66.38 108 CYS A N 1
ATOM 794 C CA . CYS A 1 108 ? -3.681 -7.216 -13.747 1.00 66.38 108 CYS A CA 1
ATOM 795 C C . CYS A 1 108 ? -4.793 -6.262 -13.301 1.00 66.38 108 CYS A C 1
ATOM 797 O O . CYS A 1 108 ? -4.699 -5.631 -12.255 1.00 66.38 108 CYS A O 1
ATOM 799 N N . SER A 1 109 ? -5.857 -6.157 -14.103 1.00 57.03 109 SER A N 1
ATOM 800 C CA . SER A 1 109 ? -7.074 -5.438 -13.732 1.00 57.03 109 SER A CA 1
ATOM 801 C C . SER A 1 109 ? -7.994 -6.266 -12.834 1.00 57.03 109 SER A C 1
ATOM 803 O O . SER A 1 109 ? -8.876 -5.694 -12.191 1.00 57.03 109 SER A O 1
ATOM 805 N N . SER A 1 110 ? -7.838 -7.592 -12.783 1.00 51.38 110 SER A N 1
ATOM 806 C CA . SER A 1 110 ? -8.489 -8.396 -11.755 1.00 51.38 110 SER A CA 1
ATOM 807 C C . SER A 1 110 ? -7.702 -8.244 -10.463 1.00 51.38 110 SER A C 1
ATOM 809 O O . SER A 1 110 ? -6.555 -8.676 -10.389 1.00 51.38 110 SER A O 1
ATOM 811 N N . ALA A 1 111 ? -8.324 -7.615 -9.463 1.00 45.16 111 ALA A N 1
ATOM 812 C CA . ALA A 1 111 ? -7.779 -7.481 -8.118 1.00 45.16 111 ALA A CA 1
ATOM 813 C C . ALA A 1 111 ? -7.060 -8.784 -7.697 1.00 45.16 111 ALA A C 1
ATOM 815 O O . ALA A 1 111 ? -7.697 -9.846 -7.691 1.00 45.16 111 ALA A O 1
ATOM 816 N N . PRO A 1 112 ? -5.750 -8.753 -7.384 1.00 43.62 112 PRO A N 1
ATOM 817 C CA . PRO A 1 112 ? -5.032 -9.951 -6.989 1.00 43.62 112 PRO A CA 1
ATOM 818 C C . PRO A 1 112 ? -5.569 -10.416 -5.639 1.00 43.62 112 PRO A C 1
ATOM 820 O O . PRO A 1 112 ? -5.239 -9.844 -4.608 1.00 43.62 112 PRO A O 1
ATOM 823 N N . THR A 1 113 ? -6.352 -11.497 -5.660 1.00 43.44 113 THR A N 1
ATOM 824 C CA . THR A 1 113 ? -6.993 -12.140 -4.501 1.00 43.44 113 THR A CA 1
ATOM 825 C C . THR A 1 113 ? -7.964 -11.211 -3.764 1.00 43.44 113 THR A C 1
ATOM 827 O O . THR A 1 113 ? -7.733 -10.017 -3.604 1.00 43.44 113 THR A O 1
ATOM 830 N N . SER A 1 114 ? -9.091 -11.747 -3.293 1.00 40.66 114 SER A N 1
ATOM 831 C CA . SER A 1 114 ? -9.962 -11.016 -2.371 1.00 40.66 114 SER A CA 1
ATOM 832 C C . SER A 1 114 ? -9.111 -10.340 -1.293 1.00 40.66 114 SER A C 1
ATOM 834 O O . SER A 1 114 ? -8.390 -11.036 -0.569 1.00 40.66 114 SER A O 1
ATOM 836 N N . SER A 1 115 ? -9.216 -9.007 -1.199 1.00 45.22 115 SER A N 1
ATOM 837 C CA . SER A 1 115 ? -8.883 -8.226 -0.002 1.00 45.22 115 SER A CA 1
ATOM 838 C C . SER A 1 115 ? -9.201 -9.086 1.227 1.00 45.22 115 SER A C 1
ATOM 840 O O . SER A 1 115 ? -10.253 -9.737 1.186 1.00 45.22 115 SER A O 1
ATOM 842 N N . PRO A 1 116 ? -8.304 -9.193 2.234 1.00 47.97 116 PRO A N 1
ATOM 843 C CA . PRO A 1 116 ? -8.375 -10.206 3.292 1.00 47.97 116 PRO A CA 1
ATOM 844 C C . PRO A 1 116 ? -9.821 -10.378 3.707 1.00 47.97 116 PRO A C 1
ATOM 846 O O . PRO A 1 116 ? -10.381 -9.376 4.149 1.00 47.97 116 PRO A O 1
ATOM 849 N N . VAL A 1 117 ? -10.383 -11.574 3.433 1.00 50.91 117 VAL A N 1
ATOM 850 C CA . VAL A 1 117 ? -11.824 -11.898 3.457 1.00 50.91 117 VAL A CA 1
ATOM 851 C C . VAL A 1 117 ? -12.537 -10.854 4.284 1.00 50.91 117 VAL A C 1
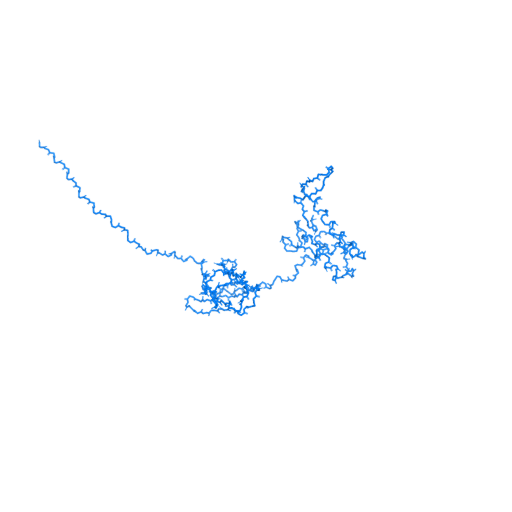ATOM 853 O O . VAL A 1 117 ? -12.343 -10.848 5.504 1.00 50.91 117 VAL A O 1
ATOM 856 N N . ALA A 1 118 ? -13.214 -9.910 3.610 1.00 56.09 118 ALA A N 1
ATOM 857 C CA . ALA A 1 118 ? -13.902 -8.819 4.286 1.00 56.09 118 ALA A CA 1
ATOM 858 C C . ALA A 1 118 ? -14.627 -9.442 5.470 1.00 56.09 118 ALA A C 1
ATOM 860 O O . ALA A 1 118 ? -15.368 -10.411 5.279 1.00 56.09 118 ALA A O 1
ATOM 861 N N . PHE A 1 119 ? -14.257 -9.001 6.674 1.00 64.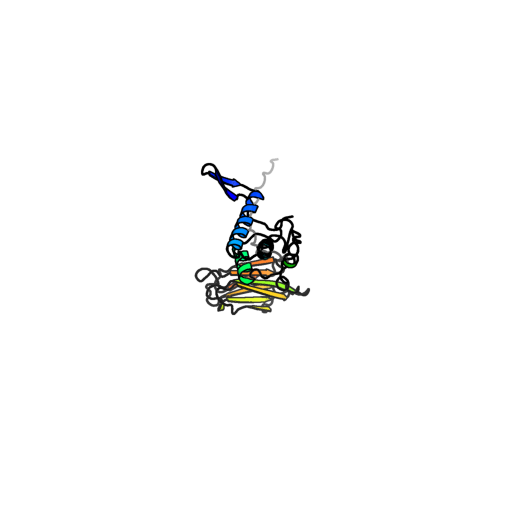75 119 PHE A N 1
ATOM 862 C CA . PHE A 1 119 ? -14.680 -9.666 7.894 1.00 64.75 119 PHE A CA 1
ATOM 863 C C . PHE A 1 119 ? -16.199 -9.854 7.801 1.00 64.75 119 PHE A C 1
ATOM 865 O O . PHE A 1 119 ? -16.882 -8.866 7.504 1.00 64.75 119 PHE A O 1
ATOM 872 N N . PRO A 1 120 ? -16.707 -11.099 7.904 1.00 71.62 120 PRO A N 1
ATOM 873 C CA . PRO A 1 120 ? -18.122 -11.359 7.700 1.00 71.62 120 PRO A CA 1
ATOM 874 C C . PRO A 1 120 ? -18.886 -10.418 8.624 1.00 71.62 120 PRO A C 1
ATOM 876 O O . PRO A 1 120 ? -18.558 -10.327 9.805 1.00 71.62 120 PRO A O 1
ATOM 879 N N . GLY A 1 121 ? -19.810 -9.640 8.056 1.00 78.31 121 GLY A N 1
ATOM 880 C CA . GLY A 1 121 ? -20.550 -8.638 8.817 1.00 78.31 121 GLY A CA 1
ATOM 881 C C . GLY A 1 121 ? -21.142 -9.244 10.089 1.00 78.31 121 GLY A C 1
ATOM 882 O O . GLY A 1 121 ? -21.480 -10.430 10.120 1.00 78.31 121 GLY A O 1
ATOM 883 N N . CYS A 1 122 ? -21.234 -8.440 11.142 1.00 84.81 122 CYS A N 1
ATOM 884 C CA . CYS A 1 122 ? -21.757 -8.919 12.411 1.00 84.81 122 CYS A CA 1
ATOM 885 C C . CYS A 1 122 ? -23.282 -9.102 12.362 1.00 84.81 122 CYS A C 1
ATOM 887 O O . CYS A 1 122 ? -23.955 -8.385 11.616 1.00 84.81 122 CYS A O 1
ATOM 889 N N . PRO A 1 123 ? -23.837 -10.055 13.132 1.00 88.38 123 PRO A N 1
ATOM 890 C CA . PRO A 1 123 ? -25.275 -10.148 13.377 1.00 88.38 123 PRO A CA 1
ATOM 891 C C . PRO A 1 123 ? -25.850 -8.847 13.962 1.00 88.38 123 PRO A C 1
ATOM 893 O O . PRO A 1 123 ? -25.132 -8.102 14.619 1.00 88.38 123 PRO A O 1
ATOM 896 N N . ASP A 1 124 ? -27.159 -8.611 13.813 1.00 85.00 124 ASP A N 1
ATOM 897 C CA . ASP A 1 124 ? -27.832 -7.367 14.246 1.00 85.00 124 ASP A CA 1
ATOM 898 C C . ASP A 1 124 ? -27.654 -7.022 15.746 1.00 85.00 124 ASP A C 1
ATOM 900 O O . ASP A 1 124 ? -27.814 -5.872 16.159 1.00 85.00 124 ASP A O 1
ATOM 904 N N . ASN A 1 125 ? -27.343 -8.011 16.589 1.00 85.75 125 ASN A N 1
ATOM 905 C CA . ASN A 1 125 ? -27.116 -7.849 18.029 1.00 85.75 125 ASN A CA 1
ATOM 906 C C . ASN A 1 125 ? -25.636 -7.632 18.415 1.00 85.75 125 ASN A C 1
ATOM 908 O O . ASN A 1 125 ? -25.315 -7.624 19.609 1.00 85.75 125 ASN A O 1
ATOM 912 N N . GLU A 1 126 ? -24.749 -7.477 17.433 1.00 90.25 126 GLU A N 1
ATOM 913 C CA . GLU A 1 126 ? -23.307 -7.311 17.603 1.00 90.25 126 GLU A CA 1
ATOM 914 C C . GLU A 1 126 ? -22.771 -6.172 16.716 1.00 90.25 126 GLU A C 1
ATOM 916 O O . GLU A 1 126 ? -23.364 -5.804 15.704 1.00 90.25 126 GLU A O 1
ATOM 921 N N . ARG A 1 127 ? -21.612 -5.621 17.083 1.00 88.38 127 ARG A N 1
ATOM 922 C CA . ARG A 1 127 ? -20.900 -4.565 16.348 1.00 88.38 127 ARG A CA 1
ATOM 923 C C . ARG A 1 127 ? -19.540 -5.042 15.887 1.00 88.38 127 ARG A C 1
ATOM 925 O O . ARG A 1 127 ? -18.907 -5.881 16.534 1.00 88.38 127 ARG A O 1
ATOM 932 N N . TYR A 1 128 ? -19.065 -4.450 14.796 1.00 88.19 128 TYR A N 1
ATOM 933 C CA . TYR A 1 128 ? -17.749 -4.754 14.259 1.00 88.19 128 TYR A CA 1
ATOM 934 C C . TYR A 1 128 ? -16.667 -4.038 15.066 1.00 88.19 128 TYR A C 1
ATOM 936 O O . TYR A 1 128 ? -16.527 -2.817 14.999 1.00 88.19 128 TYR A O 1
ATOM 944 N N . PHE A 1 129 ? -15.874 -4.811 15.800 1.00 91.31 129 PHE A N 1
ATOM 945 C CA . PHE A 1 129 ? -14.723 -4.335 16.553 1.00 91.31 129 PHE A CA 1
ATOM 946 C C . PHE A 1 129 ? -13.428 -4.658 15.816 1.00 91.31 129 PHE A C 1
ATOM 948 O O . PHE A 1 129 ? -13.201 -5.783 15.359 1.00 91.31 129 PHE A O 1
ATOM 955 N N . LYS A 1 130 ? -12.543 -3.668 15.740 1.00 91.62 130 LYS A N 1
ATOM 956 C CA . LYS A 1 130 ? -11.192 -3.822 15.205 1.00 91.62 130 LYS A CA 1
ATOM 957 C C . LYS A 1 130 ? -10.211 -3.209 16.189 1.00 91.62 130 LYS A C 1
ATOM 959 O O . LYS A 1 130 ? -10.440 -2.103 16.672 1.00 91.62 130 LYS A O 1
ATOM 964 N N . VAL A 1 131 ? -9.098 -3.890 16.418 1.00 92.75 131 VAL A N 1
ATOM 965 C CA . VAL A 1 131 ? -7.966 -3.364 17.182 1.00 92.75 131 VAL A CA 1
ATOM 966 C C . VAL A 1 131 ? -6.686 -3.608 16.398 1.00 92.75 131 VAL A C 1
ATOM 968 O O . VAL A 1 131 ? -6.487 -4.679 15.823 1.00 92.75 131 VAL A O 1
ATOM 971 N N . SER A 1 132 ? -5.834 -2.594 16.332 1.00 88.62 132 SER A N 1
ATOM 972 C CA . SER A 1 132 ? -4.509 -2.669 15.728 1.00 88.62 132 SER A CA 1
ATOM 973 C C . SER A 1 132 ? -3.501 -2.300 16.790 1.00 88.62 132 SER A C 1
ATOM 975 O O . SER A 1 132 ? -3.629 -1.255 17.418 1.00 88.62 132 SER A O 1
ATOM 977 N N . ILE A 1 133 ? -2.507 -3.156 16.977 1.00 90.69 133 ILE A N 1
ATOM 978 C CA . ILE A 1 133 ? -1.487 -3.016 18.007 1.00 90.69 133 ILE A CA 1
ATOM 979 C C . ILE A 1 133 ? -0.141 -3.165 17.330 1.00 90.69 133 ILE A C 1
ATOM 981 O O . ILE A 1 133 ? 0.103 -4.144 16.629 1.00 90.69 133 ILE A O 1
ATOM 985 N N . THR A 1 134 ? 0.727 -2.194 17.542 1.00 88.81 134 THR A N 1
ATOM 986 C CA . THR A 1 134 ? 2.151 -2.288 17.260 1.00 88.81 134 THR A CA 1
ATOM 987 C C . THR A 1 134 ? 2.845 -2.396 18.599 1.00 88.81 134 THR A C 1
ATOM 989 O O . THR A 1 134 ? 2.777 -1.467 19.394 1.00 88.81 134 THR A O 1
ATOM 992 N N . THR A 1 135 ? 3.475 -3.531 18.865 1.00 88.81 135 THR A N 1
ATOM 993 C CA . THR A 1 135 ? 4.265 -3.710 20.083 1.00 88.81 135 THR A CA 1
ATOM 994 C C . THR A 1 135 ? 5.639 -3.073 19.944 1.00 88.81 135 THR A C 1
ATOM 996 O O . THR A 1 135 ? 6.155 -2.905 18.835 1.00 88.81 135 THR A O 1
ATOM 999 N N . ASP A 1 136 ? 6.245 -2.747 21.076 1.00 85.94 136 ASP A N 1
ATOM 1000 C CA . ASP A 1 136 ? 7.619 -2.277 21.185 1.00 85.94 136 ASP A CA 1
ATOM 1001 C C . ASP A 1 136 ? 8.590 -3.450 21.423 1.00 85.94 136 ASP A C 1
ATOM 1003 O O . ASP A 1 136 ? 8.313 -4.595 21.043 1.00 85.94 136 ASP A O 1
ATOM 1007 N N . ASN A 1 137 ? 9.747 -3.197 22.041 1.00 85.12 137 ASN A N 1
ATOM 1008 C CA . ASN A 1 137 ? 10.733 -4.242 22.306 1.00 85.12 137 ASN A CA 1
ATOM 1009 C C . ASN A 1 137 ? 10.233 -5.359 23.241 1.00 85.12 137 ASN A C 1
ATOM 1011 O O . ASN A 1 137 ? 10.864 -6.422 23.263 1.00 85.12 137 ASN A O 1
ATOM 1015 N N . TYR A 1 138 ? 9.099 -5.193 23.928 1.00 86.50 138 TYR A N 1
ATOM 1016 C CA . TYR A 1 138 ? 8.633 -6.097 24.979 1.00 86.50 138 TYR A CA 1
ATOM 1017 C C . TYR A 1 138 ? 7.180 -6.563 24.817 1.00 86.50 138 TYR A C 1
ATOM 1019 O O . TYR A 1 138 ? 6.524 -6.923 25.782 1.00 86.50 138 TYR A O 1
ATOM 1027 N N . GLY A 1 139 ? 6.698 -6.719 23.582 1.00 84.75 139 GLY A N 1
ATOM 1028 C CA . GLY A 1 139 ? 5.295 -7.062 23.293 1.00 84.75 139 GLY A CA 1
ATOM 1029 C C . GLY A 1 139 ? 4.631 -8.227 24.055 1.00 84.75 139 GLY A C 1
ATOM 1030 O O . GLY A 1 139 ? 3.405 -8.288 24.082 1.00 84.75 139 GLY A O 1
ATOM 1031 N N . SER A 1 140 ? 5.376 -9.142 24.686 1.00 86.81 140 SER A N 1
ATOM 1032 C CA . SER A 1 140 ? 4.794 -10.211 25.512 1.00 86.81 140 SER A CA 1
ATOM 1033 C C . SER A 1 140 ? 4.048 -9.701 26.747 1.00 86.81 140 SER A C 1
ATOM 1035 O O . SER A 1 140 ? 3.189 -10.420 27.251 1.00 86.81 140 SER A O 1
ATOM 1037 N N . GLU A 1 141 ? 4.362 -8.495 27.222 1.00 88.69 141 GLU A N 1
ATOM 1038 C CA . GLU A 1 141 ? 3.697 -7.877 28.376 1.00 88.69 141 GLU A CA 1
ATOM 1039 C C . GLU A 1 141 ? 2.380 -7.180 28.017 1.00 88.69 141 GLU A C 1
ATOM 1041 O O . GLU A 1 141 ? 1.536 -6.925 28.877 1.00 88.69 141 GLU A O 1
ATOM 1046 N N . THR A 1 142 ? 2.191 -6.878 26.732 1.00 89.62 142 THR A N 1
ATOM 1047 C CA . THR A 1 142 ? 1.007 -6.182 26.256 1.00 89.62 142 THR A CA 1
ATOM 1048 C C . THR A 1 142 ? -0.174 -7.143 26.208 1.00 89.62 142 THR A C 1
ATOM 1050 O O . THR A 1 142 ? -0.155 -8.168 25.516 1.00 89.62 142 THR A O 1
ATOM 1053 N N . SER A 1 143 ? -1.255 -6.764 26.877 1.00 93.56 143 SER A N 1
ATOM 1054 C CA . SER A 1 143 ? -2.545 -7.444 26.784 1.00 93.56 143 SER A CA 1
ATOM 1055 C C . SER A 1 143 ? -3.684 -6.437 26.735 1.00 93.56 143 SER A C 1
ATOM 1057 O O . SER A 1 143 ? -3.525 -5.276 27.096 1.00 93.56 143 SER A O 1
ATOM 1059 N N . TRP A 1 144 ? -4.845 -6.854 26.254 1.00 94.19 144 TRP A N 1
ATOM 1060 C CA . TRP A 1 144 ? -6.044 -6.027 26.262 1.00 94.19 144 TRP A CA 1
ATOM 1061 C C . TRP A 1 144 ? -7.289 -6.874 26.480 1.00 94.19 144 TRP A C 1
ATOM 1063 O O . TRP A 1 144 ? -7.300 -8.087 26.256 1.00 94.19 144 TRP A O 1
ATOM 1073 N N . ARG A 1 145 ? -8.362 -6.216 26.905 1.00 94.00 145 ARG A N 1
ATOM 1074 C CA . ARG A 1 145 ? -9.689 -6.806 27.064 1.00 94.00 145 ARG A CA 1
ATOM 1075 C C . ARG A 1 145 ? -10.774 -5.842 26.616 1.00 94.00 145 ARG A C 1
ATOM 1077 O O . ARG A 1 145 ? -10.610 -4.627 26.691 1.00 94.00 145 ARG A O 1
ATOM 1084 N N . VAL A 1 146 ? -11.897 -6.399 26.182 1.00 93.69 146 VAL A N 1
ATOM 1085 C CA . VAL A 1 146 ? -13.154 -5.669 26.017 1.00 93.69 146 VAL A CA 1
ATOM 1086 C C . VAL A 1 146 ? -14.166 -6.219 27.006 1.00 93.69 146 VAL A C 1
ATOM 1088 O O . VAL A 1 146 ? -14.392 -7.431 27.050 1.00 93.69 146 VAL A O 1
ATOM 1091 N N . THR A 1 147 ? -14.795 -5.336 27.774 1.00 91.62 147 THR A N 1
ATOM 1092 C CA . THR A 1 147 ? -15.766 -5.699 28.809 1.00 91.62 147 THR A CA 1
ATOM 1093 C C . THR A 1 147 ? -17.137 -5.075 28.551 1.00 91.62 147 THR A C 1
ATOM 1095 O O . THR A 1 147 ? -17.279 -4.036 27.896 1.00 91.62 147 THR A O 1
ATOM 1098 N N . LYS A 1 148 ? -18.173 -5.758 29.043 1.00 86.62 148 LYS A N 1
ATOM 1099 C CA . LYS A 1 148 ? -19.551 -5.255 29.103 1.00 86.62 148 LYS A CA 1
ATOM 1100 C C . LYS A 1 148 ? -19.723 -4.205 30.194 1.00 86.62 148 LYS A C 1
ATOM 1102 O O . LYS A 1 148 ? -18.925 -4.144 31.125 1.00 86.62 148 LYS A O 1
ATOM 1107 N N . GLU A 1 149 ? -20.825 -3.456 30.145 1.00 77.88 149 GLU A N 1
ATOM 1108 C CA . GLU A 1 149 ? -21.208 -2.515 31.217 1.00 77.88 149 GLU A CA 1
ATOM 1109 C C . GLU A 1 149 ? -21.278 -3.167 32.612 1.00 77.88 149 GLU A C 1
ATOM 1111 O O . GLU A 1 149 ? -21.009 -2.525 33.623 1.00 77.88 149 GLU A O 1
ATOM 1116 N N . ASN A 1 150 ? -21.600 -4.461 32.686 1.00 75.31 150 ASN A N 1
ATOM 1117 C CA . ASN A 1 150 ? -21.635 -5.218 33.941 1.00 75.31 150 ASN A CA 1
ATOM 1118 C C . ASN A 1 150 ? -20.243 -5.664 34.446 1.00 75.31 150 ASN A C 1
ATOM 1120 O O . ASN A 1 150 ? -20.165 -6.381 35.444 1.00 75.31 150 ASN A O 1
ATOM 1124 N N . GLY A 1 151 ? -19.163 -5.284 33.754 1.00 73.31 151 GLY A N 1
ATOM 1125 C CA . GLY A 1 151 ? -17.783 -5.645 34.081 1.00 73.31 151 GLY A CA 1
ATOM 1126 C C . GLY A 1 151 ? -17.356 -7.041 33.618 1.00 73.31 151 GLY A C 1
ATOM 1127 O O . GLY A 1 151 ? -16.280 -7.494 33.993 1.00 73.31 151 GLY A O 1
ATOM 1128 N N . GLN A 1 152 ? -18.173 -7.744 32.826 1.00 80.38 152 GLN A N 1
ATOM 1129 C CA . GLN A 1 152 ? -17.834 -9.070 32.310 1.00 80.38 152 GLN A CA 1
ATOM 1130 C C . GLN A 1 152 ? -16.978 -8.982 31.039 1.00 80.38 152 GLN A C 1
ATOM 1132 O O . GLN A 1 152 ? -17.423 -8.436 30.023 1.00 80.38 152 GLN A O 1
ATOM 1137 N N . ASP A 1 153 ? -15.807 -9.618 31.061 1.00 81.88 153 ASP A N 1
ATOM 1138 C CA . ASP A 1 153 ? -14.939 -9.784 29.892 1.00 81.88 153 ASP A CA 1
ATOM 1139 C C . ASP A 1 153 ? -15.675 -10.501 28.750 1.00 81.88 153 ASP A C 1
ATOM 1141 O O . ASP A 1 153 ? -16.317 -11.537 28.947 1.00 81.88 153 ASP A O 1
ATOM 1145 N N . GLN A 1 154 ? -15.606 -9.930 27.547 1.00 88.50 154 GLN A N 1
ATOM 1146 C CA . GLN A 1 154 ? -16.151 -10.520 26.321 1.00 88.50 154 GLN A CA 1
ATOM 1147 C C . GLN A 1 154 ? -15.062 -11.130 25.459 1.00 88.50 154 GLN A C 1
ATOM 1149 O O . GLN A 1 154 ? -15.182 -12.272 25.025 1.00 88.50 154 GLN A O 1
ATOM 1154 N N . ILE A 1 155 ? -14.008 -10.360 25.217 1.00 91.25 155 ILE A N 1
ATOM 1155 C CA . ILE A 1 155 ? -12.870 -10.773 24.408 1.00 91.25 155 ILE A CA 1
ATOM 1156 C C . ILE A 1 155 ? -11.593 -10.229 25.032 1.00 91.25 155 ILE A C 1
ATOM 1158 O O . ILE A 1 155 ? -11.599 -9.170 25.662 1.00 91.25 155 ILE A O 1
ATOM 1162 N N . THR A 1 156 ? -10.504 -10.964 24.855 1.00 93.00 156 THR A N 1
ATOM 1163 C CA . THR A 1 156 ? -9.176 -10.601 25.342 1.00 93.00 156 THR A CA 1
ATOM 1164 C C . THR A 1 156 ? -8.140 -10.890 24.264 1.00 93.00 156 THR A C 1
ATOM 1166 O O . THR A 1 156 ? -8.338 -11.768 23.422 1.00 93.00 156 THR A O 1
ATOM 1169 N N . GLY A 1 157 ? -7.033 -10.157 24.293 1.00 91.44 157 GLY A N 1
ATOM 1170 C CA . GLY A 1 157 ? -5.872 -10.393 23.445 1.00 91.44 157 GLY A CA 1
ATOM 1171 C C . GLY A 1 157 ? -4.577 -10.165 24.214 1.00 91.44 157 GLY A C 1
ATOM 1172 O O . GLY A 1 157 ? -4.552 -9.485 25.238 1.00 91.44 157 GLY A O 1
ATOM 1173 N N . GLY A 1 158 ? -3.495 -10.783 23.754 1.00 90.69 158 GLY A N 1
ATOM 1174 C CA . GLY A 1 158 ? -2.201 -10.754 24.431 1.00 90.69 158 GLY A CA 1
ATOM 1175 C C . GLY A 1 158 ? -1.212 -11.745 23.828 1.00 90.69 158 GLY A C 1
ATOM 1176 O O . GLY A 1 158 ? -1.478 -12.343 22.783 1.00 90.69 158 GLY A O 1
ATOM 1177 N N . ASN A 1 159 ? -0.087 -11.951 24.521 1.00 89.25 159 ASN A N 1
ATOM 1178 C CA . ASN A 1 159 ? 1.003 -12.836 24.092 1.00 89.25 159 ASN A CA 1
ATOM 1179 C C . ASN A 1 159 ? 1.585 -12.427 22.725 1.00 89.25 159 ASN A C 1
ATOM 1181 O O . ASN A 1 159 ? 1.764 -13.243 21.812 1.00 89.25 159 ASN A O 1
ATOM 1185 N N . TYR A 1 160 ? 1.837 -11.130 22.565 1.00 88.75 160 TYR A N 1
ATOM 1186 C CA . TYR A 1 160 ? 2.347 -10.585 21.319 1.00 88.75 160 TYR A CA 1
ATOM 1187 C C . TYR A 1 160 ? 3.861 -10.756 21.208 1.00 88.75 160 TYR A C 1
ATOM 1189 O O . TYR A 1 160 ? 4.607 -10.710 22.180 1.00 88.75 160 TYR A O 1
ATOM 1197 N N . ALA A 1 161 ? 4.338 -10.939 19.979 1.00 86.69 161 ALA A N 1
ATOM 1198 C CA . ALA A 1 161 ? 5.765 -10.851 19.701 1.00 86.69 161 ALA A CA 1
ATOM 1199 C C . ALA A 1 161 ? 6.215 -9.385 19.751 1.00 86.69 161 ALA A C 1
ATOM 1201 O O . ALA A 1 161 ? 5.476 -8.506 19.306 1.00 86.69 161 ALA A O 1
ATOM 1202 N N . SER A 1 162 ? 7.438 -9.132 20.212 1.00 86.06 162 SER A N 1
ATOM 1203 C CA . SER A 1 162 ? 8.047 -7.798 20.207 1.00 86.06 162 SER A CA 1
ATOM 1204 C C . SER A 1 162 ? 8.222 -7.228 18.795 1.00 86.06 162 SER A C 1
ATOM 1206 O O . SER A 1 162 ? 8.542 -7.964 17.856 1.00 86.06 162 SER A O 1
ATOM 1208 N N . ASN A 1 163 ? 8.089 -5.907 18.662 1.00 79.75 163 ASN A N 1
ATOM 1209 C CA . ASN A 1 163 ? 8.294 -5.116 17.448 1.00 79.75 163 ASN A CA 1
ATOM 1210 C C . ASN A 1 163 ? 7.454 -5.596 16.259 1.00 79.75 163 ASN A C 1
ATOM 1212 O O . ASN A 1 163 ? 7.929 -5.665 15.118 1.00 79.75 163 ASN A O 1
ATOM 1216 N N . ARG A 1 164 ? 6.205 -5.996 16.514 1.00 81.69 164 ARG A N 1
ATOM 1217 C CA . ARG A 1 164 ? 5.292 -6.491 15.481 1.00 81.69 164 ARG A CA 1
ATOM 1218 C C . ARG A 1 164 ? 3.968 -5.750 15.536 1.00 81.69 164 ARG A C 1
ATOM 1220 O O . ARG A 1 164 ? 3.369 -5.593 16.590 1.00 81.69 164 ARG A O 1
ATOM 1227 N N . ALA A 1 165 ? 3.484 -5.378 14.356 1.00 82.94 165 ALA A N 1
ATOM 1228 C CA . ALA A 1 165 ? 2.114 -4.937 14.177 1.00 82.94 165 ALA A CA 1
ATOM 1229 C C . ALA A 1 165 ? 1.183 -6.145 14.001 1.00 82.94 165 ALA A C 1
ATOM 1231 O O . ALA A 1 165 ? 1.494 -7.090 13.265 1.00 82.94 165 ALA A O 1
ATOM 1232 N N . ARG A 1 166 ? 0.030 -6.106 14.663 1.00 80.12 166 ARG A N 1
ATOM 12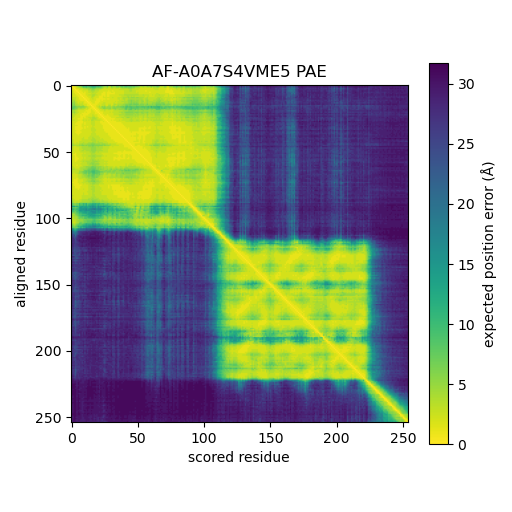33 C CA . ARG A 1 166 ? -1.066 -7.068 14.550 1.00 80.12 166 ARG A CA 1
ATOM 1234 C C . ARG A 1 166 ? -2.385 -6.315 14.471 1.00 80.12 166 ARG A C 1
ATOM 1236 O O . ARG A 1 166 ? -2.579 -5.326 15.164 1.00 80.12 166 ARG A O 1
ATOM 1243 N N . THR A 1 167 ? -3.288 -6.804 13.630 1.00 85.62 167 THR A N 1
ATOM 1244 C CA . THR A 1 167 ? -4.662 -6.310 13.553 1.00 85.62 167 THR A CA 1
ATOM 1245 C C . THR A 1 167 ? -5.592 -7.481 13.773 1.00 85.62 167 THR A C 1
ATOM 1247 O O . THR A 1 167 ? -5.516 -8.479 13.054 1.00 85.62 167 THR A O 1
ATOM 1250 N N . GLU A 1 168 ? -6.479 -7.337 14.743 1.00 87.31 168 GLU A N 1
ATOM 1251 C CA . GLU A 1 168 ? -7.477 -8.332 15.099 1.00 87.31 168 GLU A CA 1
ATOM 1252 C C . GLU A 1 168 ? -8.878 -7.750 14.916 1.00 87.31 168 GLU A C 1
ATOM 1254 O O . GLU A 1 168 ? -9.089 -6.534 14.985 1.00 87.31 168 GLU A O 1
ATOM 1259 N N . ARG A 1 169 ? -9.832 -8.625 14.597 1.00 90.31 169 ARG A N 1
ATOM 1260 C CA . ARG A 1 169 ? -11.199 -8.261 14.219 1.00 90.31 169 ARG A CA 1
ATOM 1261 C C . ARG A 1 169 ? -12.166 -9.233 14.871 1.00 90.31 169 ARG A C 1
ATOM 1263 O O . ARG A 1 169 ? -11.969 -10.441 14.752 1.00 90.31 169 ARG A O 1
ATOM 1270 N N . TYR A 1 170 ? -13.200 -8.704 15.510 1.00 90.81 170 TYR A N 1
ATOM 1271 C CA . TYR A 1 170 ? -14.195 -9.481 16.241 1.00 90.81 170 TYR A CA 1
ATOM 1272 C C . TYR A 1 170 ? -15.583 -8.866 16.064 1.00 90.81 170 TYR A C 1
ATOM 1274 O O . TYR A 1 170 ? -15.710 -7.659 15.859 1.00 90.81 170 TYR A O 1
ATOM 1282 N N . CYS A 1 171 ? -16.622 -9.687 16.194 1.00 90.94 171 CYS A N 1
ATOM 1283 C CA . CYS A 1 171 ? -17.945 -9.181 16.531 1.00 90.94 171 CYS A CA 1
ATOM 1284 C C . CYS A 1 171 ? -18.063 -9.151 18.046 1.00 90.94 171 CYS A C 1
ATOM 1286 O O . CYS A 1 171 ? -17.782 -10.152 18.707 1.00 90.94 171 CYS A O 1
ATOM 1288 N N . ILE A 1 172 ? -18.429 -7.995 18.593 1.00 90.56 172 ILE A N 1
ATOM 1289 C CA . ILE A 1 172 ? -18.665 -7.839 20.027 1.00 90.56 172 ILE A CA 1
ATOM 1290 C C . ILE A 1 172 ? -20.133 -7.506 20.277 1.00 90.56 172 ILE A C 1
ATOM 1292 O O . ILE A 1 172 ? -20.733 -6.781 19.482 1.00 90.56 172 ILE A O 1
ATOM 1296 N N . PRO A 1 173 ? -20.722 -7.979 21.384 1.00 89.31 173 PRO A N 1
ATOM 1297 C CA . PRO A 1 173 ? -22.071 -7.593 21.774 1.00 89.31 173 PRO A CA 1
ATOM 1298 C C . PRO A 1 173 ? -22.283 -6.071 21.844 1.00 89.31 173 PRO A C 1
ATOM 1300 O O . PRO A 1 173 ? -21.370 -5.294 22.144 1.00 89.31 173 PRO A O 1
ATOM 1303 N N . ASN A 1 174 ? -23.517 -5.630 21.603 1.00 85.38 174 ASN A N 1
ATOM 1304 C CA . ASN A 1 174 ? -23.872 -4.206 21.658 1.00 85.38 174 ASN A CA 1
ATOM 1305 C C . ASN A 1 174 ? -23.708 -3.568 23.050 1.00 85.38 174 ASN A C 1
ATOM 1307 O O . ASN A 1 174 ? -23.571 -2.354 23.138 1.00 85.38 174 ASN A O 1
ATOM 1311 N N . ASP A 1 175 ? -23.672 -4.372 24.113 1.00 86.94 175 ASP A N 1
ATOM 1312 C CA . ASP A 1 175 ? -23.455 -3.958 25.506 1.00 86.94 175 ASP A CA 1
ATOM 1313 C C . ASP A 1 175 ? -21.974 -4.000 25.943 1.00 86.94 175 ASP A C 1
ATOM 1315 O O . ASP A 1 175 ? -21.657 -3.723 27.101 1.00 86.94 175 ASP A O 1
ATOM 1319 N N . ALA A 1 176 ? -21.052 -4.344 25.034 1.00 88.75 176 ALA A N 1
ATOM 1320 C CA . ALA A 1 176 ? -19.610 -4.241 25.246 1.00 88.75 176 ALA A CA 1
ATOM 1321 C C . ALA A 1 176 ? -19.146 -2.784 25.067 1.00 88.75 176 ALA A C 1
ATOM 1323 O O . ALA A 1 176 ? -19.151 -2.266 23.949 1.00 88.75 176 ALA A O 1
ATOM 1324 N N . CYS A 1 177 ? -18.755 -2.117 26.154 1.00 86.81 177 CYS A N 1
ATOM 1325 C CA . CYS A 1 177 ? -18.518 -0.668 26.151 1.00 86.81 177 CYS A CA 1
ATOM 1326 C C . CYS A 1 177 ? -17.096 -0.247 26.499 1.00 86.81 177 CYS A C 1
ATOM 1328 O O . CYS A 1 177 ? -16.722 0.881 26.198 1.00 86.81 177 CYS A O 1
ATOM 1330 N N . THR A 1 178 ? -16.281 -1.125 27.071 1.00 90.81 178 THR A N 1
ATOM 1331 C CA . THR A 1 178 ? -14.990 -0.704 27.616 1.00 90.81 178 THR A CA 1
ATOM 1332 C C . THR A 1 178 ? -13.874 -1.497 26.970 1.00 90.81 178 THR A C 1
ATOM 1334 O O . THR A 1 178 ? -13.825 -2.713 27.125 1.00 90.81 178 THR A O 1
ATOM 1337 N N . PHE A 1 179 ? -12.970 -0.820 26.265 1.00 93.56 179 PHE A N 1
ATOM 1338 C CA . PHE A 1 179 ? -11.687 -1.387 25.858 1.00 93.56 179 PHE A CA 1
ATOM 1339 C C . PHE A 1 179 ? -10.623 -0.976 26.867 1.00 93.56 179 PHE A C 1
ATOM 1341 O O . PHE A 1 179 ? -10.479 0.206 27.164 1.00 93.56 179 PHE A O 1
ATOM 1348 N N . GLU A 1 180 ? -9.856 -1.930 27.372 1.00 92.88 180 GLU A N 1
ATOM 1349 C CA . GLU A 1 180 ? -8.725 -1.669 28.253 1.00 92.88 180 GLU A CA 1
ATOM 1350 C C . GLU A 1 180 ? -7.490 -2.369 27.709 1.00 92.88 180 GLU A C 1
ATOM 1352 O O . GLU A 1 180 ? -7.519 -3.571 27.454 1.00 92.88 180 GLU A O 1
ATOM 1357 N N . ILE A 1 181 ? -6.411 -1.612 27.552 1.00 92.81 181 ILE A N 1
ATOM 1358 C CA . ILE A 1 181 ? -5.087 -2.130 27.225 1.00 92.81 181 ILE A CA 1
ATOM 1359 C C . ILE A 1 181 ? -4.191 -2.006 28.450 1.00 92.81 181 ILE A C 1
ATOM 1361 O O . ILE A 1 181 ? -4.292 -1.038 29.205 1.00 92.81 181 ILE A O 1
ATOM 1365 N N . SER A 1 182 ? -3.360 -3.011 28.682 1.00 92.12 182 SER A N 1
ATOM 1366 C CA . SER A 1 182 ? -2.527 -3.151 29.867 1.00 92.12 182 SER A CA 1
ATOM 1367 C C . SER A 1 182 ? -1.120 -3.597 29.504 1.00 92.12 182 SER A C 1
ATOM 1369 O O . SER A 1 182 ? -0.897 -4.271 28.496 1.00 92.12 182 SER A O 1
ATOM 1371 N N . ASP A 1 183 ? -0.206 -3.209 30.376 1.00 89.38 183 ASP A N 1
ATOM 1372 C CA . ASP A 1 183 ? 1.228 -3.408 30.296 1.00 89.38 183 ASP A CA 1
ATOM 1373 C C . ASP A 1 183 ? 1.715 -3.866 31.678 1.00 89.38 183 ASP A C 1
ATOM 1375 O O . ASP A 1 183 ? 1.388 -3.243 32.695 1.00 89.38 183 ASP A O 1
ATOM 1379 N N . GLU A 1 184 ? 2.389 -5.015 31.737 1.00 89.62 184 GLU A N 1
ATOM 1380 C CA . GLU A 1 184 ? 2.706 -5.681 33.007 1.00 89.62 184 GLU A CA 1
ATOM 1381 C C . GLU A 1 184 ? 3.761 -4.915 33.815 1.00 89.62 184 GLU A C 1
ATOM 1383 O O . GLU A 1 184 ? 3.663 -4.858 35.047 1.00 89.62 184 GLU A O 1
ATOM 1388 N N . TYR A 1 185 ? 4.740 -4.301 33.144 1.00 84.00 185 TYR A N 1
ATOM 1389 C CA . TYR A 1 185 ? 5.817 -3.565 33.804 1.00 84.00 185 TYR A CA 1
ATOM 1390 C C . TYR A 1 185 ? 5.500 -2.076 34.009 1.00 84.00 185 TYR A C 1
ATOM 1392 O O . TYR A 1 185 ? 6.087 -1.435 34.888 1.00 84.00 185 TYR A O 1
ATOM 1400 N N . GLY A 1 186 ? 4.478 -1.560 33.327 1.00 80.94 186 GLY A N 1
ATOM 1401 C CA . GLY A 1 186 ? 3.851 -0.271 33.591 1.00 80.94 186 GLY A CA 1
ATOM 1402 C C . GLY A 1 186 ? 4.617 0.931 33.054 1.00 80.94 186 GLY A C 1
ATOM 1403 O O . GLY A 1 186 ? 4.368 2.055 33.502 1.00 80.94 186 GLY A O 1
ATOM 1404 N N . ASP A 1 187 ? 5.540 0.706 32.127 1.00 76.44 187 ASP A N 1
ATOM 1405 C CA . ASP A 1 187 ? 6.178 1.731 31.308 1.00 76.44 187 ASP A CA 1
ATOM 1406 C C . ASP A 1 187 ? 5.420 1.996 30.001 1.00 76.44 187 ASP A C 1
ATOM 1408 O O . ASP A 1 187 ? 5.687 3.010 29.344 1.00 76.44 187 ASP A O 1
ATOM 1412 N N . GLY A 1 188 ? 4.427 1.156 29.695 1.00 80.56 188 GLY A N 1
ATOM 1413 C CA . GLY A 1 188 ? 3.598 1.262 28.508 1.00 80.56 188 GLY A CA 1
ATOM 1414 C C . GLY A 1 188 ? 4.366 0.880 27.248 1.00 80.56 188 GLY A C 1
ATOM 1415 O O . GLY A 1 188 ? 5.551 0.586 27.262 1.00 80.56 188 GLY A O 1
ATOM 1416 N N . MET A 1 189 ? 3.700 0.963 26.099 1.00 81.69 189 MET A N 1
ATOM 1417 C CA . MET A 1 189 ? 4.285 0.498 24.834 1.00 81.69 189 MET A CA 1
ATOM 1418 C C . MET A 1 189 ? 5.119 1.569 24.106 1.00 81.69 189 MET A C 1
ATOM 1420 O O . MET A 1 189 ? 5.523 1.380 22.961 1.00 81.69 189 MET A O 1
ATOM 1424 N N . CYS A 1 190 ? 5.314 2.750 24.695 1.00 79.12 190 CYS A N 1
ATOM 1425 C CA . CYS A 1 190 ? 6.141 3.833 24.153 1.00 79.12 190 CYS A CA 1
ATOM 1426 C C . CYS A 1 190 ? 6.716 4.660 25.313 1.00 79.12 190 CYS A C 1
ATOM 1428 O O . CYS A 1 190 ? 6.110 4.778 26.367 1.00 79.12 190 CYS A O 1
ATOM 1430 N N . CYS A 1 191 ? 7.841 5.361 25.187 1.00 73.75 191 CYS A N 1
ATOM 1431 C CA . CYS A 1 191 ? 8.595 5.714 23.976 1.00 73.75 191 CYS A CA 1
ATOM 1432 C C . CYS A 1 191 ? 10.112 5.504 24.149 1.00 73.75 191 CYS A C 1
ATOM 1434 O O . CYS A 1 191 ? 10.899 5.727 23.230 1.00 73.75 191 CYS A O 1
ATOM 1436 N N . ASN A 1 192 ? 10.537 5.100 25.348 1.00 73.31 192 ASN A N 1
ATOM 1437 C CA . ASN A 1 192 ? 11.948 4.928 25.686 1.00 73.31 192 ASN A CA 1
ATOM 1438 C C . ASN A 1 192 ? 12.480 3.556 25.250 1.00 73.31 192 ASN A C 1
ATOM 1440 O O . ASN A 1 192 ? 13.661 3.433 24.931 1.00 73.31 192 ASN A O 1
ATOM 1444 N N . TYR A 1 193 ? 11.605 2.547 25.197 1.00 70.00 193 TYR A N 1
ATOM 1445 C CA . TYR A 1 193 ? 11.949 1.155 24.894 1.00 70.00 193 TYR A CA 1
ATOM 1446 C C . TYR A 1 193 ? 11.332 0.650 23.583 1.00 70.00 193 TYR A C 1
ATOM 1448 O O . TYR A 1 193 ? 11.303 -0.546 23.315 1.00 70.00 193 TYR A O 1
ATOM 1456 N N . GLY A 1 194 ? 10.943 1.575 22.707 1.00 74.38 194 GLY A N 1
ATOM 1457 C CA . GLY A 1 194 ? 10.413 1.312 21.375 1.00 74.38 194 GLY A CA 1
ATOM 1458 C C . GLY A 1 194 ? 9.217 2.210 21.075 1.00 74.38 194 GLY A C 1
ATOM 1459 O O . GLY A 1 194 ? 8.814 3.026 21.900 1.00 74.38 194 GLY A O 1
ATOM 1460 N N . ASN A 1 195 ? 8.695 2.103 19.854 1.00 80.56 195 ASN A N 1
ATOM 1461 C CA . ASN A 1 195 ? 7.577 2.920 19.377 1.00 80.56 195 ASN A CA 1
ATOM 1462 C C . ASN A 1 195 ? 6.352 2.035 19.146 1.00 80.56 195 ASN A C 1
ATOM 1464 O O . ASN A 1 195 ? 5.925 1.831 18.008 1.00 80.56 195 ASN A O 1
ATOM 1468 N N . GLY A 1 196 ? 5.826 1.467 20.225 1.00 85.50 196 GLY A N 1
ATOM 1469 C CA . GLY A 1 196 ? 4.557 0.767 20.210 1.00 85.50 196 GLY A CA 1
ATOM 1470 C C . GLY A 1 196 ? 3.373 1.730 20.284 1.00 85.50 196 GLY A C 1
ATOM 1471 O O . GLY A 1 196 ? 3.470 2.881 20.717 1.00 85.50 196 GLY A O 1
ATOM 1472 N N . SER A 1 197 ? 2.237 1.270 19.778 1.00 87.88 197 SER A N 1
ATOM 1473 C CA . SER A 1 197 ? 0.987 2.022 19.740 1.00 87.88 197 SER A CA 1
ATOM 1474 C C . SER A 1 197 ? -0.202 1.090 19.554 1.00 87.88 197 SER A C 1
ATOM 1476 O O . SER A 1 197 ? -0.064 -0.031 19.068 1.00 87.88 197 SER A O 1
ATOM 1478 N N . TYR A 1 198 ? -1.385 1.569 19.903 1.00 90.75 198 TYR A N 1
ATOM 1479 C CA . TYR A 1 198 ? -2.646 0.921 19.601 1.00 90.75 198 TYR A CA 1
ATOM 1480 C C . TYR A 1 198 ? -3.613 1.908 18.956 1.00 90.75 198 TYR A C 1
ATOM 1482 O O . TYR A 1 198 ? -3.547 3.118 19.182 1.00 90.75 198 TYR A O 1
ATOM 1490 N N . GLU A 1 199 ? -4.555 1.368 18.198 1.00 90.00 199 GLU A N 1
ATOM 1491 C CA . GLU A 1 199 ? -5.750 2.070 17.754 1.00 90.00 199 GLU A CA 1
ATOM 1492 C C . GLU A 1 199 ? -6.929 1.092 17.759 1.00 90.00 199 GLU A C 1
ATOM 1494 O O . GLU A 1 199 ? -6.776 -0.100 17.473 1.00 90.00 199 GLU A O 1
ATOM 1499 N N . VAL A 1 200 ? -8.103 1.589 18.137 1.00 91.69 200 VAL A N 1
ATOM 1500 C CA . VAL A 1 200 ? -9.326 0.803 18.292 1.00 91.69 200 VAL A CA 1
ATOM 1501 C C . VAL A 1 200 ? -10.479 1.449 17.531 1.00 91.69 200 VAL A C 1
ATOM 1503 O O . VAL A 1 200 ? -10.640 2.669 17.530 1.00 91.69 200 VAL A O 1
ATOM 1506 N N . TRP A 1 201 ? -11.299 0.621 16.880 1.00 88.12 201 TRP A N 1
ATOM 1507 C CA . TRP A 1 201 ? -12.434 1.054 16.069 1.00 88.12 201 TRP A CA 1
ATOM 1508 C C . TRP A 1 201 ? -13.690 0.236 16.365 1.00 88.12 201 TRP A C 1
ATOM 1510 O O . TRP A 1 201 ? -13.615 -0.975 16.586 1.00 88.12 201 TRP A O 1
ATOM 1520 N N . ILE A 1 202 ? -14.843 0.896 16.248 1.00 87.94 202 ILE A N 1
ATOM 1521 C CA . ILE A 1 202 ? -16.175 0.279 16.201 1.00 87.94 202 ILE A CA 1
ATOM 1522 C C . ILE A 1 202 ? -16.858 0.721 14.915 1.00 87.94 202 ILE A C 1
ATOM 1524 O O . ILE A 1 202 ? -16.895 1.917 14.632 1.00 87.94 202 ILE A O 1
ATOM 1528 N N . ASP A 1 203 ? -17.370 -0.227 14.132 1.00 83.00 203 ASP A N 1
ATOM 1529 C CA . ASP A 1 203 ? -18.081 0.028 12.872 1.00 83.00 203 ASP A CA 1
ATOM 1530 C C . ASP A 1 203 ? -17.301 0.985 11.947 1.00 83.00 203 ASP A C 1
ATOM 1532 O O . ASP A 1 203 ? -17.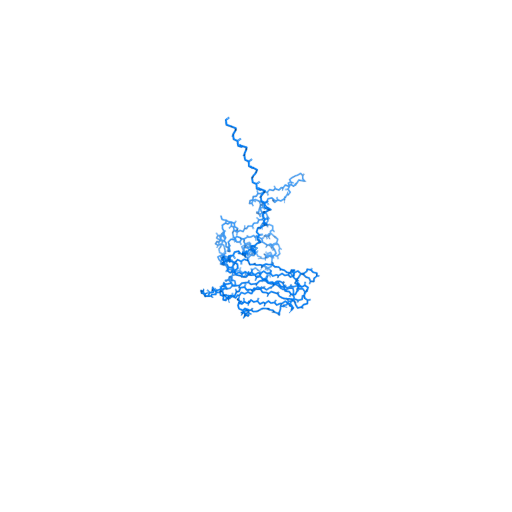839 1.912 11.346 1.00 83.00 203 ASP A O 1
ATOM 1536 N N . ASN A 1 204 ? -15.980 0.765 11.871 1.00 77.38 204 ASN A N 1
ATOM 1537 C CA . ASN A 1 204 ? -14.991 1.579 11.150 1.00 77.38 204 ASN A CA 1
ATOM 1538 C C . ASN A 1 204 ? -14.784 3.021 11.649 1.00 77.38 204 ASN A C 1
ATOM 1540 O O . ASN A 1 204 ? -13.992 3.751 11.054 1.00 77.38 204 ASN A O 1
ATOM 1544 N N . MET A 1 205 ? -15.395 3.426 12.758 1.00 78.81 205 MET A N 1
ATOM 1545 C CA . MET A 1 205 ? -15.105 4.697 13.423 1.00 78.81 205 MET A CA 1
ATOM 1546 C C . MET A 1 205 ? -14.016 4.504 14.478 1.00 78.81 205 MET A C 1
ATOM 1548 O O . MET A 1 205 ? -14.148 3.641 15.346 1.00 78.81 205 MET A O 1
ATOM 1552 N N . SER A 1 206 ? -12.945 5.299 14.405 1.00 83.62 206 SER A N 1
ATOM 1553 C CA . SER A 1 206 ? -11.878 5.277 15.416 1.00 83.62 206 SER A CA 1
ATOM 1554 C C . SER A 1 206 ? -12.440 5.775 16.748 1.00 83.62 206 SER A C 1
ATOM 1556 O O . SER A 1 206 ? -13.097 6.817 16.792 1.00 83.62 206 SER A O 1
ATOM 1558 N N . LYS A 1 207 ? -12.240 4.994 17.811 1.00 88.06 207 LYS A N 1
ATOM 1559 C CA . LYS A 1 207 ? -12.679 5.313 19.180 1.00 88.06 207 LYS A CA 1
ATOM 1560 C C . LYS A 1 207 ? -11.542 5.853 20.029 1.00 88.06 207 LYS A C 1
ATOM 1562 O O . LYS A 1 207 ? -11.764 6.682 20.902 1.00 88.06 207 LYS A O 1
ATOM 1567 N N . GLY A 1 208 ? -10.321 5.418 19.752 1.00 82.25 208 GLY A N 1
ATOM 1568 C CA . GLY A 1 208 ? -9.153 5.872 20.480 1.00 82.25 208 GLY A CA 1
ATOM 1569 C C . GLY A 1 208 ? -7.872 5.304 19.901 1.00 82.25 208 GLY A C 1
ATOM 1570 O O . GLY A 1 208 ? -7.861 4.238 19.286 1.00 82.25 208 GLY A O 1
ATOM 1571 N N . SER A 1 209 ? -6.787 6.031 20.125 1.00 90.00 209 SER A N 1
ATOM 1572 C CA . SER A 1 209 ? -5.435 5.632 19.760 1.00 90.00 209 SER A CA 1
ATOM 1573 C C . SER A 1 209 ? -4.463 6.112 20.826 1.00 90.00 209 SER A C 1
ATOM 1575 O O . SER A 1 209 ? -4.650 7.197 21.380 1.00 90.00 209 SER A O 1
ATOM 1577 N N . GLY A 1 210 ? -3.403 5.356 21.077 1.00 87.50 210 GLY A N 1
ATOM 1578 C CA . GLY A 1 210 ? -2.413 5.722 22.080 1.00 87.50 210 GLY A CA 1
ATOM 1579 C C . GLY A 1 210 ? -1.213 4.790 22.094 1.00 87.50 210 GLY A C 1
ATOM 1580 O O . GLY A 1 210 ? -1.020 3.988 21.191 1.00 87.50 210 GLY A O 1
ATOM 1581 N N . GLY A 1 211 ? -0.392 4.907 23.129 1.00 84.50 211 GLY A N 1
ATOM 1582 C CA . GLY A 1 211 ? 0.818 4.097 23.308 1.00 84.50 211 GLY A CA 1
ATOM 1583 C C . GLY A 1 211 ? 1.600 4.508 24.552 1.00 84.50 211 GLY A C 1
ATOM 1584 O O . GLY A 1 211 ? 2.174 3.660 25.219 1.00 84.50 211 GLY A O 1
ATOM 1585 N N . ALA A 1 212 ? 1.524 5.794 24.913 1.00 85.06 212 ALA A N 1
ATOM 1586 C CA . ALA A 1 212 ? 2.040 6.330 26.167 1.00 85.06 212 ALA A CA 1
ATOM 1587 C C . ALA A 1 212 ? 0.997 6.189 27.289 1.00 85.06 212 ALA A C 1
ATOM 1589 O O . ALA A 1 212 ? 0.102 7.025 27.430 1.00 85.06 212 ALA A O 1
ATOM 1590 N N . PHE A 1 213 ? 1.109 5.131 28.082 1.00 85.94 213 PHE A N 1
ATOM 1591 C CA . PHE A 1 213 ? 0.358 4.939 29.323 1.00 85.94 213 PHE A CA 1
ATOM 1592 C C . PHE A 1 213 ? 1.269 4.278 30.364 1.00 85.94 213 PHE A C 1
ATOM 1594 O O . PHE A 1 213 ? 2.380 3.891 30.036 1.00 85.94 213 PHE A O 1
ATOM 1601 N N . GLY A 1 214 ? 0.836 4.238 31.626 1.00 83.75 214 GLY A N 1
ATOM 1602 C CA . GLY A 1 214 ? 1.551 3.495 32.667 1.00 83.75 214 GLY A CA 1
ATOM 1603 C C . GLY A 1 214 ? 1.198 2.010 32.582 1.00 83.75 214 GLY A C 1
ATOM 1604 O O . GLY A 1 214 ? 1.398 1.373 31.561 1.00 83.75 214 GLY A O 1
ATOM 1605 N N . SER A 1 215 ? 0.558 1.474 33.620 1.00 83.69 215 SER A N 1
ATOM 1606 C CA . SER A 1 215 ? 0.111 0.069 33.642 1.00 83.69 215 SER A CA 1
ATOM 1607 C C . SER A 1 215 ? -1.099 -0.237 32.757 1.00 83.69 215 SER A C 1
ATOM 1609 O O . SER A 1 215 ? -1.259 -1.366 32.305 1.00 83.69 215 SER A O 1
ATOM 1611 N N . SER A 1 216 ? -1.993 0.728 32.529 1.00 90.62 216 SER A N 1
ATOM 1612 C CA . SER A 1 216 ? -3.145 0.530 31.649 1.00 90.62 216 SER A CA 1
ATOM 1613 C C . SER A 1 216 ? -3.752 1.839 31.160 1.00 90.62 216 SER A C 1
ATOM 1615 O O . SER A 1 216 ? -3.498 2.922 31.696 1.00 90.62 216 SER A O 1
ATOM 1617 N N . MET A 1 217 ? -4.572 1.723 30.120 1.00 89.12 217 MET A N 1
ATOM 1618 C CA . MET A 1 217 ? -5.422 2.789 29.611 1.00 89.12 217 MET A CA 1
ATOM 1619 C C . MET A 1 217 ? -6.752 2.218 29.128 1.00 89.12 217 MET A C 1
ATOM 1621 O O . MET A 1 217 ? -6.816 1.108 28.600 1.00 89.12 217 MET A O 1
ATOM 1625 N N . THR A 1 218 ? -7.807 3.012 29.282 1.00 91.31 218 THR A N 1
ATOM 1626 C CA . THR A 1 218 ? -9.172 2.644 28.909 1.00 91.31 218 THR A CA 1
ATOM 1627 C C . THR A 1 218 ? -9.703 3.562 27.812 1.00 91.31 218 THR A C 1
ATOM 1629 O O . THR A 1 218 ? -9.443 4.764 27.826 1.00 91.31 218 THR A O 1
ATOM 1632 N N . VAL A 1 219 ? -10.470 2.993 26.883 1.00 88.19 219 VAL A N 1
ATOM 1633 C CA . VAL A 1 219 ? -11.200 3.696 25.823 1.00 88.19 219 VAL A CA 1
ATOM 1634 C C . VAL A 1 219 ? -12.676 3.310 25.896 1.00 88.19 219 VAL A C 1
ATOM 1636 O O . VAL A 1 219 ? -13.007 2.123 25.956 1.00 88.19 219 VAL A O 1
ATOM 1639 N N . ASP A 1 220 ? -13.552 4.314 25.867 1.00 88.62 220 ASP A N 1
ATOM 1640 C CA . ASP A 1 220 ? -14.998 4.116 25.759 1.00 88.62 220 ASP A CA 1
ATOM 1641 C C . ASP A 1 220 ? -15.375 3.775 24.30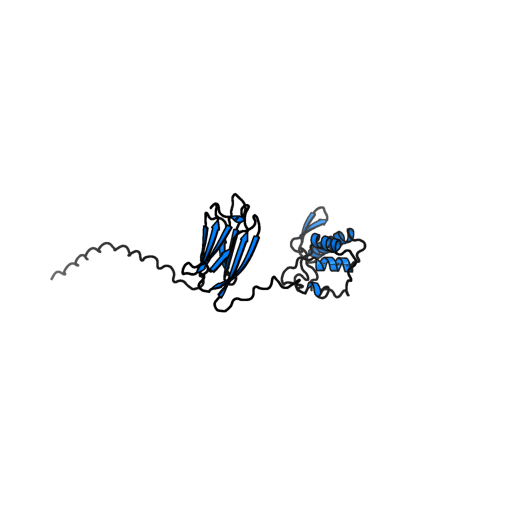6 1.00 88.62 220 ASP A C 1
ATOM 1643 O O . ASP A 1 220 ? -15.069 4.503 23.358 1.00 88.62 220 ASP A O 1
ATOM 1647 N N . LEU A 1 221 ? -16.012 2.623 24.116 1.00 88.19 221 LEU A N 1
ATOM 1648 C CA . LEU A 1 221 ? -16.468 2.125 22.819 1.00 88.19 221 LEU A CA 1
ATOM 1649 C C . LEU A 1 221 ? -17.916 2.530 22.506 1.00 88.19 221 LEU A C 1
ATOM 1651 O O . LEU A 1 221 ? -18.344 2.417 21.352 1.00 88.19 221 LEU A O 1
ATOM 1655 N N . CYS A 1 222 ? -18.674 2.983 23.503 1.00 79.56 222 CYS A N 1
ATOM 1656 C CA . CYS A 1 222 ? -20.105 3.264 23.417 1.00 79.56 222 CYS A CA 1
ATOM 1657 C C . CYS A 1 222 ? -20.437 4.719 23.048 1.00 79.56 222 CYS A C 1
ATOM 1659 O O . CYS A 1 222 ? -21.589 5.009 22.709 1.00 79.56 222 CYS A O 1
ATOM 1661 N N . ASP A 1 223 ? -19.438 5.604 22.970 1.00 66.06 223 ASP A N 1
ATOM 1662 C CA . ASP A 1 223 ? -19.632 6.989 22.531 1.00 66.06 223 ASP A CA 1
ATOM 1663 C C . ASP A 1 223 ? -20.160 7.065 21.088 1.00 66.06 223 ASP A C 1
ATOM 1665 O O . ASP A 1 223 ? -19.450 6.797 20.117 1.00 66.06 223 ASP A O 1
ATOM 1669 N N . GLY A 1 224 ? -21.445 7.396 20.942 1.00 52.41 224 GLY A N 1
ATOM 1670 C CA . GLY A 1 224 ? -22.200 7.345 19.682 1.00 52.41 224 GLY A CA 1
ATOM 1671 C C . GLY A 1 224 ? -23.682 7.005 19.877 1.00 52.41 224 GLY A C 1
ATOM 1672 O O . GLY A 1 224 ? -24.506 7.344 19.031 1.00 52.41 224 GLY A O 1
ATOM 1673 N N . ILE A 1 225 ? -24.047 6.440 21.028 1.00 43.03 225 ILE A N 1
ATOM 1674 C CA . ILE A 1 225 ? -25.346 6.735 21.638 1.00 43.03 225 ILE A CA 1
ATOM 1675 C C . ILE A 1 225 ? -25.142 8.068 22.370 1.00 43.03 225 ILE A C 1
ATOM 1677 O O . ILE A 1 225 ? -24.141 8.193 23.074 1.00 43.03 225 ILE A O 1
ATOM 1681 N N . PRO A 1 226 ? -25.990 9.098 22.204 1.00 30.83 226 PRO A N 1
ATOM 1682 C CA . PRO A 1 226 ? -25.872 10.294 23.023 1.00 30.83 226 PRO A CA 1
ATOM 1683 C C . PRO A 1 226 ? -26.115 9.908 24.484 1.00 30.83 226 PRO A C 1
ATOM 1685 O O . PRO A 1 226 ? -27.255 9.831 24.940 1.00 30.83 226 PRO A O 1
ATOM 1688 N N . THR A 1 227 ? -25.039 9.673 25.227 1.00 39.53 227 THR A N 1
ATOM 1689 C CA . THR A 1 227 ? -25.063 9.744 26.680 1.00 39.53 227 THR A CA 1
ATOM 1690 C C . THR A 1 227 ? -25.459 11.183 27.010 1.00 39.53 227 THR A C 1
ATOM 1692 O O . THR A 1 227 ? -24.821 12.112 26.498 1.00 39.53 227 THR A O 1
ATOM 1695 N N . PRO A 1 228 ? -26.531 11.434 27.788 1.00 36.25 228 PRO A N 1
ATOM 1696 C CA . PRO A 1 228 ? -26.787 12.782 28.266 1.00 36.25 228 PRO A CA 1
ATOM 1697 C C . PRO A 1 228 ? -25.513 13.239 28.968 1.00 36.25 228 PRO A C 1
ATOM 1699 O O . PRO A 1 228 ? -24.982 12.512 29.810 1.00 36.25 228 PRO A O 1
ATOM 1702 N N . ALA A 1 229 ? -24.997 14.399 28.551 1.00 38.06 229 ALA A N 1
ATOM 1703 C CA . ALA A 1 229 ? -23.781 14.977 29.105 1.00 38.06 229 ALA A CA 1
ATOM 1704 C C . ALA A 1 229 ? -23.798 14.831 30.634 1.00 38.06 229 ALA A C 1
ATOM 1706 O O . ALA A 1 229 ? -24.877 14.992 31.220 1.00 38.06 229 ALA A O 1
ATOM 1707 N N . PRO A 1 230 ? -22.653 14.551 31.286 1.00 40.09 230 PRO A N 1
ATOM 1708 C CA . PRO A 1 230 ? -22.587 14.541 32.736 1.00 40.09 230 PRO A CA 1
ATOM 1709 C C . PRO A 1 230 ? -23.248 15.824 33.225 1.00 40.09 230 PRO A C 1
ATOM 1711 O O . PRO A 1 230 ? -22.780 16.923 32.911 1.00 40.09 230 PRO A O 1
ATOM 1714 N N . VAL A 1 231 ? -24.385 15.703 33.916 1.00 40.44 231 VAL A N 1
ATOM 1715 C CA . VAL A 1 231 ? -24.980 16.855 34.580 1.00 40.44 231 VAL A CA 1
ATOM 1716 C C . VAL A 1 231 ? -23.932 17.236 35.606 1.00 40.44 231 VAL A C 1
ATOM 1718 O O . VAL A 1 231 ? -23.753 16.530 36.600 1.00 40.44 231 VAL A O 1
ATOM 1721 N N . ALA A 1 232 ? -23.170 18.293 35.310 1.00 40.03 232 ALA A N 1
ATOM 1722 C CA . ALA A 1 232 ? -22.246 18.874 36.262 1.00 40.03 232 ALA A CA 1
ATOM 1723 C C . ALA A 1 232 ? -23.012 18.997 37.584 1.00 40.03 232 ALA A C 1
ATOM 1725 O O . ALA A 1 232 ? -24.169 19.441 37.546 1.00 40.03 232 ALA A O 1
ATOM 1726 N N . PRO A 1 233 ? -22.444 18.576 38.730 1.00 45.78 233 PRO A N 1
ATOM 1727 C CA . PRO A 1 233 ? -23.114 18.784 40.000 1.00 45.78 233 PRO A CA 1
ATOM 1728 C C . PRO A 1 233 ? -23.496 20.257 40.047 1.00 45.78 233 PRO A C 1
ATOM 1730 O O . PRO A 1 233 ? -22.634 21.126 39.882 1.00 45.78 233 PRO A O 1
ATOM 1733 N N . VAL A 1 234 ? -24.801 20.524 40.153 1.00 39.47 234 VAL A N 1
ATOM 1734 C CA . VAL A 1 234 ? -25.324 21.882 40.258 1.00 39.47 234 VAL A CA 1
ATOM 1735 C C . VAL A 1 234 ? -24.616 22.499 41.445 1.00 39.47 234 VAL A C 1
ATOM 1737 O O . VAL A 1 234 ? -24.907 22.188 42.597 1.00 39.47 234 VAL A O 1
ATOM 1740 N N . THR A 1 235 ? -23.625 23.331 41.147 1.00 48.19 235 THR A N 1
ATOM 1741 C CA . THR A 1 235 ? -23.017 24.186 42.145 1.00 48.19 235 THR A CA 1
ATOM 1742 C C . THR A 1 235 ? -24.134 25.159 42.495 1.00 48.19 235 THR A C 1
ATOM 1744 O O . THR A 1 235 ? -24.616 25.841 41.583 1.00 48.19 235 THR A O 1
ATOM 1747 N N . PRO A 1 236 ? -24.641 25.185 43.742 1.00 47.72 236 PRO A N 1
ATOM 1748 C CA . PRO A 1 236 ? -25.658 26.156 44.094 1.00 47.72 236 PRO A CA 1
ATOM 1749 C C . PRO A 1 236 ? -25.103 27.535 43.757 1.00 47.72 236 PRO A C 1
ATOM 1751 O O . PRO A 1 236 ? -23.970 27.862 44.119 1.00 47.72 236 PRO A O 1
ATOM 1754 N N . ALA A 1 237 ? -25.880 28.306 42.994 1.00 49.44 237 ALA A N 1
ATOM 1755 C CA . ALA A 1 237 ? -25.521 29.671 42.657 1.00 49.44 237 ALA A CA 1
ATOM 1756 C C . ALA A 1 237 ? -25.151 30.409 43.956 1.00 49.44 237 ALA A C 1
ATOM 1758 O O . ALA A 1 237 ? -25.848 30.229 44.960 1.00 49.44 237 ALA A O 1
ATOM 1759 N N . PRO A 1 238 ? -24.069 31.209 43.971 1.00 53.84 238 PRO A N 1
ATOM 1760 C CA . PRO A 1 238 ? -23.717 31.985 45.146 1.00 53.84 238 PRO A CA 1
ATOM 1761 C C . PRO A 1 238 ? -24.926 32.825 45.550 1.00 53.84 238 PRO A C 1
ATOM 1763 O O . PRO A 1 238 ? -25.463 33.593 44.749 1.00 53.84 238 PRO A O 1
ATOM 1766 N N . THR A 1 239 ? -25.383 32.629 46.784 1.00 56.72 239 THR A N 1
ATOM 1767 C CA . THR A 1 239 ? -26.479 33.392 47.369 1.00 56.72 239 THR A CA 1
ATOM 1768 C C . THR A 1 239 ? -26.098 34.865 47.286 1.00 56.72 239 THR A C 1
ATOM 1770 O O . THR A 1 239 ? -25.108 35.283 47.888 1.00 56.72 239 THR A O 1
ATOM 1773 N N . LEU A 1 240 ? -26.842 35.644 46.495 1.00 51.69 240 LEU A N 1
ATOM 1774 C CA . LEU A 1 240 ? -26.638 37.087 46.422 1.00 51.69 240 LEU A CA 1
ATOM 1775 C C . LEU A 1 240 ? -26.725 37.663 47.846 1.00 51.69 240 LEU A C 1
ATOM 1777 O O . LEU A 1 240 ? -27.622 37.266 48.599 1.00 51.69 240 LEU A O 1
ATOM 1781 N N . PRO A 1 241 ? -25.817 38.574 48.242 1.00 68.06 241 PRO A N 1
ATOM 1782 C CA . PRO A 1 241 ? -25.921 39.234 49.532 1.00 68.06 241 PRO A CA 1
ATOM 1783 C C . PRO A 1 241 ? -27.281 39.946 49.635 1.00 68.06 241 PRO A C 1
ATOM 1785 O O . PRO A 1 241 ? -27.779 40.458 48.626 1.00 68.06 241 PRO A O 1
ATOM 1788 N N . PRO A 1 242 ? -27.900 39.972 50.828 1.00 65.12 242 PRO A N 1
ATOM 1789 C CA . PRO A 1 242 ? -29.216 40.563 51.016 1.00 65.12 242 PRO A CA 1
ATOM 1790 C C . PRO A 1 242 ? -29.226 42.010 50.521 1.00 65.12 242 PRO A C 1
ATOM 1792 O O . PRO A 1 242 ? -28.401 42.835 50.914 1.00 65.12 242 PRO A O 1
ATOM 1795 N N . THR A 1 243 ? -30.165 42.297 49.624 1.00 65.69 243 THR A N 1
ATOM 1796 C CA . THR A 1 243 ? -30.406 43.635 49.091 1.00 65.69 243 THR A CA 1
ATOM 1797 C C . THR A 1 243 ? -30.864 44.530 50.241 1.00 65.69 243 THR A C 1
ATOM 1799 O O . THR A 1 243 ? -31.780 44.167 50.981 1.00 65.69 243 THR A O 1
ATOM 1802 N N . LEU A 1 244 ? -30.204 45.677 50.427 1.00 63.22 244 LEU A N 1
ATOM 1803 C CA . LEU A 1 244 ? -30.581 46.654 51.451 1.00 63.22 244 LEU A CA 1
ATOM 1804 C C . LEU A 1 244 ? -32.056 47.063 51.273 1.00 63.22 244 LEU A C 1
ATOM 1806 O O . LEU A 1 244 ? -32.498 47.235 50.133 1.00 63.22 244 LEU A O 1
ATOM 1810 N N . PRO A 1 245 ? -32.822 47.224 52.368 1.00 69.31 245 PRO A N 1
ATOM 1811 C CA . PRO A 1 245 ? -34.215 47.633 52.278 1.00 69.31 245 PRO A CA 1
ATOM 1812 C C . PRO A 1 245 ? -34.329 49.010 51.601 1.00 69.31 245 PRO A C 1
ATOM 1814 O O . PRO A 1 245 ? -33.481 49.877 51.829 1.00 69.31 245 PRO A O 1
ATOM 1817 N N . PRO A 1 246 ? -35.364 49.234 50.773 1.00 68.00 246 PRO A N 1
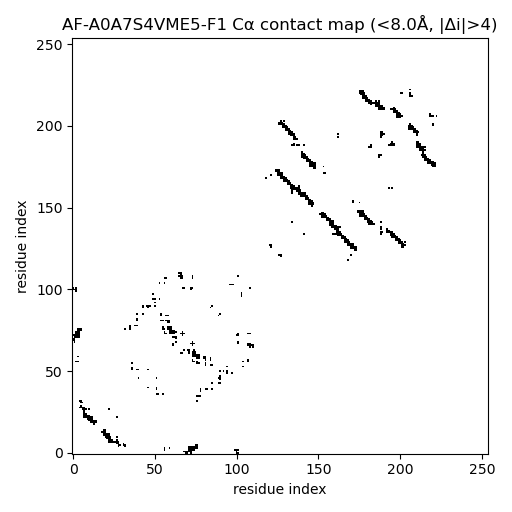ATOM 1818 C CA . PRO A 1 246 ? -35.550 50.500 50.080 1.00 68.00 246 PRO A CA 1
ATOM 1819 C C . PRO A 1 246 ? -35.773 51.643 51.079 1.00 68.00 246 PRO A C 1
ATOM 1821 O O . PRO A 1 246 ? -36.650 51.578 51.941 1.00 68.00 246 PRO A O 1
ATOM 1824 N N . THR A 1 247 ? -34.982 52.708 50.938 1.00 66.62 247 THR A N 1
ATOM 1825 C CA . THR A 1 247 ? -35.172 53.982 51.638 1.00 66.62 247 THR A CA 1
ATOM 1826 C C . THR A 1 247 ? -36.566 54.530 51.324 1.00 66.62 247 THR A C 1
ATOM 1828 O O . THR A 1 247 ? -36.925 54.688 50.157 1.00 66.62 247 THR A O 1
ATOM 1831 N N . MET A 1 248 ? -37.361 54.806 52.363 1.00 64.56 248 MET A N 1
ATOM 1832 C CA . MET A 1 248 ? -38.708 55.369 52.235 1.00 64.56 248 MET A CA 1
ATOM 1833 C C . MET A 1 248 ? -38.683 56.699 51.468 1.00 64.56 248 MET A C 1
ATOM 1835 O O . MET A 1 248 ? -37.872 57.580 51.759 1.00 64.56 248 MET A O 1
ATOM 1839 N N . ALA A 1 249 ? -39.595 56.846 50.506 1.00 68.81 249 ALA A N 1
ATOM 1840 C CA . ALA A 1 249 ? -39.837 58.105 49.813 1.00 68.81 249 ALA A CA 1
ATOM 1841 C C . ALA A 1 249 ? -40.403 59.164 50.786 1.00 68.81 249 ALA A C 1
ATOM 1843 O O . ALA A 1 249 ? -41.199 58.813 51.662 1.00 68.81 249 ALA A O 1
ATOM 1844 N N . PRO A 1 250 ? -40.023 60.448 50.653 1.00 68.31 250 PRO A N 1
ATOM 1845 C CA . PRO A 1 250 ? -40.521 61.508 51.522 1.00 68.31 250 PRO A CA 1
ATOM 1846 C C . PRO A 1 250 ? -42.010 61.800 51.280 1.00 68.31 250 PRO A C 1
ATOM 1848 O O . PRO A 1 250 ? -42.465 61.953 50.147 1.00 68.31 250 PRO A O 1
ATOM 1851 N N . THR A 1 251 ? -42.750 61.891 52.384 1.00 72.25 251 THR A N 1
ATOM 1852 C CA . THR A 1 251 ? -44.165 62.271 52.479 1.00 72.25 251 THR A CA 1
ATOM 1853 C C . THR A 1 251 ? -44.403 63.690 51.932 1.00 72.25 251 THR A C 1
ATOM 1855 O O . THR A 1 251 ? -43.615 64.583 52.252 1.00 72.25 251 THR A O 1
ATOM 1858 N N . PRO A 1 252 ? -45.482 63.959 51.171 1.00 63.44 252 PRO A N 1
ATOM 1859 C CA . PRO A 1 252 ? -45.840 65.327 50.799 1.00 63.44 252 PRO A CA 1
ATOM 1860 C C . PRO A 1 252 ? -46.365 66.108 52.016 1.00 63.44 252 PRO A C 1
ATOM 1862 O O . PRO A 1 252 ? -47.138 65.571 52.812 1.00 63.44 252 PRO A O 1
ATOM 1865 N N . LEU A 1 253 ? -45.944 67.369 52.153 1.00 61.56 253 LEU A N 1
ATOM 1866 C CA . LEU A 1 253 ? -46.496 68.332 53.118 1.00 61.56 253 LEU A CA 1
ATOM 1867 C C . LEU A 1 253 ? -47.952 68.713 52.740 1.00 61.56 253 LEU A C 1
ATOM 1869 O O . LEU A 1 253 ? -48.289 68.627 51.556 1.00 61.56 253 LEU A O 1
ATOM 1873 N N . PRO A 1 254 ? -48.788 69.127 53.715 1.00 67.06 254 PRO A N 1
ATOM 1874 C CA . PRO A 1 254 ? -50.196 69.469 53.511 1.00 67.06 254 PRO A CA 1
ATOM 1875 C C . PRO A 1 254 ? -50.417 70.842 52.863 1.00 67.06 254 PRO A C 1
ATOM 1877 O O . PRO A 1 254 ? -49.520 71.712 52.965 1.00 67.06 254 PRO A O 1
#

Sequence (254 aa):
QVEIAAPGVLVDSTLPDNAYAKWSGTSMATPHVAGVAALVWSHFPDCTNKQIREALIKSTQDLGVQGCDNDYGFGLVDAQAAYQYLKTNGCEFSVGETVGGCNQCPECSSAPTSSPVAFPGCPDNERYFKVSITTDNYGSETSWRVTKENGQDQITGGNYASNRARTERYCIPNDACTFEISDEYGDGMCCNYGNGSYEVWIDNMSKGSGGAFGSSMTVDLCDGIPTPAPVAPVTPAPTLPPTLPPTMAPTPLP

Mean predicted aligned error: 17.93 Å

Solvent-accessible surface area (backbone atoms only — not comparable to full-atom values): 14620 Å² total; per-residue (Å²): 119,33,47,63,30,51,75,23,67,68,43,73,44,80,47,79,92,89,38,72,50,65,46,65,39,67,81,47,12,49,56,53,53,52,48,41,52,51,55,42,41,71,76,42,70,88,42,50,73,65,52,53,51,48,35,44,55,74,25,27,48,68,49,87,58,90,23,46,37,73,84,27,4,38,5,34,66,37,61,67,45,22,42,52,49,38,70,72,59,55,72,77,70,90,73,78,74,92,69,51,42,59,67,50,43,57,73,63,38,41,65,85,62,79,66,78,73,70,72,78,78,52,58,96,70,32,38,43,35,38,41,37,38,31,28,12,69,60,12,58,47,37,33,36,39,33,20,28,83,88,70,48,76,76,49,74,52,57,76,36,61,49,67,36,77,50,76,50,76,47,68,39,54,73,60,47,30,39,38,36,42,36,24,76,88,32,61,37,39,24,70,89,68,32,81,12,34,39,39,34,28,48,74,86,40,80,58,47,71,52,26,79,38,41,46,54,49,77,38,63,62,54,81,82,59,88,67,78,70,81,75,68,78,81,70,76,73,81,78,74,76,82,75,76,78,82,81,80,80,85,79,83,82,136

Secondary structure (DSSP, 8-state):
--SBB---SSEEEEETTTEEEEE-SHHHHHHHHHHHHHHHHHH-TTS-HHHHHHHHHHT-B--SSSSSBTTTBT-B--HHHHHHHHHHHTT-SPP-----GGGS-HHHHS-SS-SS--PPPPPTTEEEEEEEEE--TTGGGEEEEEEETTS-EEEEE--PPTT-EEEEEEEEETTEEEEEEEESSSS-SBSSS-B-EEEEEETTEEEEEE---SSEEEEES-BTB---------PPPP-PPPPPPPPPPPPPP-

Nearest PDB structures (foldseek):
  1v6c-assembly2_B  TM=9.922E-01  e=1.666E-05  Pseudoalteromonas sp. AS-11
  8cp0-assembly1_A  TM=8.462E-01  e=6.315E-05  Plasmodium vivax
  8qkg-assembly1_A  TM=8.608E-01  e=2.394E-04  Plasmodium vivax
  8pol-assembly1_A  TM=8.833E-01  e=7.567E-04  Plasmodium falciparum
  8pol-assembly1_B  TM=8.842E-01  e=1.156E-03  Plasmodium falciparum

Radius of gyration: 31.89 Å; Cα contacts (8 Å, |Δi|>4): 449; chains: 1; bounding box: 74×87×82 Å

pLDDT: mean 81.63, std 14.83, range [30.83, 97.44]

Foldseek 3Di:
DDAAWEDFFQDWDDDPPRDIGGHGDVVSGVVVLVVLLVVLCVVQVVADPLLSSVLQLLQADADDPQAADPPGQSHHGDSVSSNVSCVVPPRPDDQDDDPDTSVRCVVSRPRDDPDPPPPPADDPQWWKKKKKKFAAQCQQQKKKFWAFPVRHTDDIDHRDDHRDIDMDIDTGGPRGWKIKMFGRQFQWRDDPRGDMKMWMDINNHTQDIGTGTGGMDMTTHNPPPPDPPPPDPPPPDPDDDDDPDDDDDDDDDD

Organism: NCBI:txid49249

InterPro domains:
  IPR000209 Peptidase S8/S53 domain [PF00082] (2-75)
  IPR023828 Peptidase S8, subtilisin, Ser-active site [PS00138] (25-35)
  IPR036852 Peptidase S8/S53 domain superfamily [G3DSA:3.40.50.200] (1-95)
  IPR036852 Peptidase S8/S53 domain superfamily [SSF52743] (2-88)
  IPR051048 Peptidase S8/S53 subtilisin kexin sedolisin [PTHR43399] (3-67)